Protein AF-A0A090RRS5-F1 (afdb_monomer_lite)

Organism: NCBI:txid990268

Foldseek 3Di:
DDDDPDDDLLNLLVVLVVQPLQCQCQVPDPCDPPHPNNDDPSVVSPVSPLLLCLPLFPPNVCSVCSVVVVVVVVVVVVVVVVCVLVVLCVVCPPCSPPDDPVHPCSSPPPVNVCVVVVVVVVVVVVRVVSSVVSSCVSNVPDDPVPDDVVVVVVVVVCVLQVVVQCVVVNQGGCPPHNHHHCVVVVVVNCVVVVVVVVVPDDPPDD

Radius of gyration: 22.93 Å; chains: 1; bounding box: 59×39×58 Å

Structure (mmCIF, N/CA/C/O backbone):
data_AF-A0A090RRS5-F1
#
_entry.id   AF-A0A090RRS5-F1
#
loop_
_atom_site.group_PDB
_atom_site.id
_atom_site.type_symbol
_atom_site.label_atom_id
_atom_site.label_alt_id
_atom_site.label_comp_id
_atom_site.label_asym_id
_atom_site.label_entity_id
_atom_site.label_seq_id
_atom_site.pdbx_PDB_ins_code
_atom_site.Cartn_x
_atom_site.Cartn_y
_atom_site.Cartn_z
_atom_site.occupancy
_atom_site.B_iso_or_equiv
_atom_site.auth_seq_id
_atom_site.auth_comp_id
_atom_site.auth_asym_id
_atom_site.auth_atom_id
_atom_site.pdbx_PDB_model_num
ATOM 1 N N . MET A 1 1 ? -24.626 0.070 10.561 1.00 45.53 1 MET A N 1
ATOM 2 C CA . MET A 1 1 ? -23.727 -0.934 11.152 1.00 45.53 1 MET A CA 1
ATOM 3 C C . MET A 1 1 ? -24.367 -2.263 10.828 1.00 45.53 1 MET A C 1
ATOM 5 O O . MET A 1 1 ? -25.514 -2.457 11.208 1.00 45.53 1 MET A O 1
ATOM 9 N N . GLU A 1 2 ? -23.735 -3.070 9.984 1.00 66.56 2 GLU A N 1
ATOM 10 C CA . GLU A 1 2 ? -24.222 -4.429 9.742 1.00 66.56 2 GLU A CA 1
ATOM 11 C C . GLU A 1 2 ? -23.980 -5.265 11.003 1.00 66.56 2 GLU A C 1
ATOM 13 O O . GLU A 1 2 ? -22.937 -5.131 11.642 1.00 66.56 2 GLU A O 1
ATOM 18 N N . LEU A 1 3 ? -24.970 -6.059 11.408 1.00 75.25 3 LEU A N 1
ATOM 19 C CA . LEU A 1 3 ? -24.847 -6.954 12.551 1.00 75.25 3 LEU A CA 1
ATOM 20 C C . LEU A 1 3 ? -24.384 -8.315 12.027 1.00 75.25 3 LEU A C 1
ATOM 22 O O . LEU A 1 3 ? -25.184 -9.059 11.464 1.00 75.25 3 LEU A O 1
ATOM 26 N N . ARG A 1 4 ? -23.096 -8.617 12.193 1.00 80.56 4 ARG A N 1
ATOM 27 C CA . ARG A 1 4 ? -22.530 -9.946 11.932 1.00 80.56 4 ARG A CA 1
ATOM 28 C C . ARG A 1 4 ? -22.485 -10.714 13.250 1.00 80.56 4 ARG A C 1
ATOM 30 O O . ARG A 1 4 ? -21.968 -10.200 14.238 1.00 80.56 4 ARG A O 1
ATOM 37 N N . LEU A 1 5 ? -23.092 -11.898 13.274 1.00 85.38 5 LEU A N 1
ATOM 38 C CA . LEU A 1 5 ? -23.157 -12.772 14.457 1.00 85.38 5 LEU A CA 1
ATOM 39 C C . LEU A 1 5 ? -22.286 -14.023 14.308 1.00 85.38 5 LEU A C 1
ATOM 41 O O . LEU A 1 5 ? -22.061 -14.740 15.278 1.00 85.38 5 LEU A O 1
ATOM 45 N N . GLU A 1 6 ? -21.795 -14.266 13.097 1.00 85.44 6 GLU A N 1
ATOM 46 C CA . GLU A 1 6 ? -20.843 -15.319 12.784 1.00 85.44 6 GLU A CA 1
ATOM 47 C C . GLU A 1 6 ? -19.459 -14.679 12.603 1.00 85.44 6 GLU A C 1
ATOM 49 O O . GLU A 1 6 ? -19.345 -13.558 12.112 1.00 85.44 6 GLU A O 1
ATOM 54 N N . PHE A 1 7 ? -18.415 -15.376 13.054 1.00 85.50 7 PHE A N 1
ATOM 55 C CA . PHE A 1 7 ? -17.013 -14.969 12.906 1.00 85.50 7 PHE A CA 1
ATOM 56 C C . PHE A 1 7 ? -16.276 -16.039 12.099 1.00 85.50 7 PHE A C 1
ATOM 58 O O . PHE A 1 7 ? -15.397 -16.735 12.607 1.00 85.50 7 PHE A O 1
ATOM 65 N N . ASN A 1 8 ? -16.709 -16.234 10.854 1.00 89.94 8 ASN A N 1
ATOM 66 C CA . ASN A 1 8 ? -15.985 -17.076 9.903 1.00 89.94 8 ASN A CA 1
ATOM 67 C C . ASN A 1 8 ? -14.738 -16.335 9.372 1.00 89.94 8 ASN A C 1
ATOM 69 O O . ASN A 1 8 ? -14.522 -15.161 9.676 1.00 89.94 8 ASN A O 1
ATOM 73 N N . SER A 1 9 ? -13.906 -17.022 8.585 1.00 89.56 9 SER A N 1
ATOM 74 C CA . SER A 1 9 ? -12.687 -16.443 7.998 1.00 89.56 9 SER A CA 1
ATOM 75 C C . SER A 1 9 ? -12.957 -15.155 7.221 1.00 89.56 9 SER A C 1
ATOM 77 O O . SER A 1 9 ? -12.238 -14.175 7.389 1.00 89.56 9 SER A O 1
ATOM 79 N N . ASP A 1 10 ? -14.022 -15.139 6.421 1.00 89.19 10 ASP A N 1
ATOM 80 C CA . ASP A 1 10 ? -14.345 -14.029 5.526 1.00 89.19 10 ASP A CA 1
ATOM 81 C C . ASP A 1 10 ? -14.744 -12.785 6.346 1.00 89.19 10 ASP A C 1
ATOM 83 O O . ASP A 1 10 ? -14.334 -11.663 6.044 1.00 89.19 10 ASP A O 1
ATOM 87 N N . ASP A 1 11 ? -15.482 -12.982 7.443 1.00 90.00 11 ASP A N 1
ATOM 88 C CA . ASP A 1 11 ? -15.854 -11.919 8.382 1.00 90.00 11 ASP A CA 1
ATOM 89 C C . ASP A 1 11 ? -14.642 -11.371 9.149 1.00 90.00 11 ASP A C 1
ATOM 91 O O . ASP A 1 11 ? -14.546 -10.164 9.386 1.00 90.00 11 ASP A O 1
ATOM 95 N N . LEU A 1 12 ? -13.695 -12.234 9.522 1.00 91.62 12 LEU A N 1
ATOM 96 C CA . LEU A 1 12 ? -12.464 -11.814 10.191 1.00 91.62 12 LEU A CA 1
ATOM 97 C C . LEU A 1 12 ? -11.551 -11.018 9.248 1.00 91.62 12 LEU A C 1
ATOM 99 O O . LEU A 1 12 ? -11.026 -9.979 9.652 1.00 91.62 12 LEU A O 1
ATOM 103 N N . ASP A 1 13 ? -11.431 -11.431 7.986 1.00 92.19 13 ASP A N 1
ATOM 104 C CA . ASP A 1 13 ? -10.704 -10.685 6.953 1.00 92.19 13 ASP A CA 1
ATOM 105 C C . ASP A 1 13 ? -11.345 -9.324 6.669 1.00 92.19 13 ASP A C 1
ATOM 107 O O . ASP A 1 13 ? -10.655 -8.319 6.474 1.00 92.19 13 ASP A O 1
ATOM 111 N N . TYR A 1 14 ? -12.675 -9.258 6.673 1.00 89.81 14 TYR A N 1
ATOM 112 C CA . TYR A 1 14 ? -13.399 -7.998 6.549 1.00 89.81 14 TYR A CA 1
ATOM 113 C C . TYR A 1 14 ? -13.091 -7.052 7.717 1.00 89.81 14 TYR A C 1
ATOM 115 O O . TYR A 1 14 ? -12.720 -5.891 7.516 1.00 89.81 14 TYR A O 1
ATOM 123 N N . LEU A 1 15 ? -13.215 -7.549 8.951 1.00 90.75 15 LEU A N 1
ATOM 124 C CA . LEU A 1 15 ? -13.001 -6.762 10.165 1.00 90.75 15 LEU A CA 1
ATOM 125 C C . LEU A 1 15 ? -11.543 -6.316 10.321 1.00 90.75 15 LEU A C 1
ATOM 127 O O . LEU A 1 15 ? -11.296 -5.176 10.726 1.00 90.75 15 LEU A O 1
ATOM 131 N N . SER A 1 16 ? -10.577 -7.165 9.966 1.00 93.38 16 SER A N 1
ATOM 132 C CA . SER A 1 16 ? -9.150 -6.829 10.027 1.00 93.38 16 SER A CA 1
ATOM 133 C C . SER A 1 16 ? -8.812 -5.648 9.111 1.00 93.38 16 SER A C 1
ATOM 135 O O . SER A 1 16 ? -8.067 -4.750 9.507 1.00 93.38 16 SER A O 1
ATOM 137 N N . ASN A 1 17 ? -9.447 -5.574 7.937 1.00 91.69 17 ASN A N 1
ATOM 138 C CA . ASN A 1 17 ? -9.297 -4.479 6.978 1.00 91.69 17 ASN A CA 1
ATOM 139 C C . ASN A 1 17 ? -10.050 -3.193 7.371 1.00 91.69 17 ASN A C 1
ATOM 141 O O . ASN A 1 17 ? -9.704 -2.110 6.894 1.00 91.69 17 ASN A O 1
ATOM 145 N N . LEU A 1 18 ? -11.030 -3.275 8.277 1.00 90.12 18 LEU A N 1
ATOM 146 C CA . LEU A 1 18 ? -11.660 -2.106 8.906 1.00 90.12 18 LEU A CA 1
ATOM 147 C C . LEU A 1 18 ? -10.901 -1.602 10.141 1.00 90.12 18 LEU A C 1
ATOM 149 O O . LEU A 1 18 ? -11.057 -0.446 10.542 1.00 90.12 18 LEU A O 1
ATOM 153 N N . CYS A 1 19 ? -10.078 -2.446 10.763 1.00 92.00 19 CYS A N 1
ATOM 154 C CA . CYS A 1 19 ? -9.293 -2.069 11.928 1.00 92.00 19 CYS A CA 1
ATOM 155 C C . CYS A 1 19 ? -8.203 -1.050 11.558 1.00 92.00 19 CYS A C 1
ATOM 157 O O . CYS A 1 19 ? -7.282 -1.316 10.788 1.00 92.00 19 CYS A O 1
ATOM 159 N N . HIS A 1 20 ? -8.240 0.125 12.188 1.00 90.19 20 HIS A N 1
ATOM 160 C CA . HIS A 1 20 ? -7.222 1.163 11.995 1.00 90.19 20 HIS A CA 1
ATOM 161 C C . HIS A 1 20 ? -5.979 1.013 12.883 1.00 90.19 20 HIS A C 1
ATOM 163 O O . HIS A 1 20 ? -5.087 1.864 12.834 1.00 90.19 20 HIS A O 1
ATOM 169 N N . ASN A 1 21 ? -5.916 -0.041 13.705 1.00 91.06 21 ASN A N 1
ATOM 170 C CA . ASN A 1 21 ? -4.887 -0.217 14.731 1.00 91.06 21 ASN A CA 1
ATOM 171 C C . ASN A 1 21 ? -4.724 1.060 15.592 1.00 91.06 21 ASN A C 1
ATOM 173 O O . ASN A 1 21 ? -3.639 1.621 15.751 1.00 91.06 21 ASN A O 1
ATOM 177 N N . CYS A 1 22 ? -5.866 1.579 16.057 1.00 89.94 22 CYS A N 1
ATOM 178 C CA . CYS A 1 22 ? -5.984 2.868 16.742 1.00 89.94 22 CYS A CA 1
ATOM 179 C C . CYS A 1 22 ? -5.583 2.805 18.229 1.00 89.94 22 CYS A C 1
ATOM 181 O O . CYS A 1 22 ? -5.308 3.837 18.830 1.00 89.94 22 CYS A O 1
ATOM 183 N N . GLY A 1 23 ? -5.570 1.613 18.834 1.00 89.75 23 GLY A N 1
ATOM 184 C CA . GLY A 1 23 ? -5.147 1.388 20.224 1.00 89.75 23 GLY A CA 1
ATOM 185 C C . GLY A 1 23 ? -6.199 1.687 21.300 1.00 89.75 23 GLY A C 1
ATOM 186 O O . GLY A 1 23 ? -6.110 1.126 22.384 1.00 89.75 23 GLY A O 1
ATOM 187 N N . ALA A 1 24 ? -7.239 2.476 21.009 1.00 89.50 24 ALA A N 1
ATOM 188 C CA . ALA A 1 24 ? -8.271 2.822 21.997 1.00 89.50 24 ALA A CA 1
ATOM 189 C C . ALA A 1 24 ? -8.960 1.586 22.612 1.00 89.50 24 ALA A C 1
ATOM 191 O O . ALA A 1 24 ? -9.066 1.472 23.827 1.00 89.50 24 ALA A O 1
ATOM 192 N N . CYS A 1 25 ? -9.351 0.601 21.794 1.00 90.94 25 CYS A N 1
ATOM 193 C CA . CYS A 1 25 ? -9.956 -0.629 22.314 1.00 90.94 25 CYS A CA 1
ATOM 194 C C . CYS A 1 25 ? -9.002 -1.457 23.189 1.00 90.94 25 CYS A C 1
ATOM 196 O O . CYS A 1 25 ? -9.477 -2.150 24.080 1.00 90.94 25 CYS A O 1
ATOM 198 N N . TYR A 1 26 ? -7.685 -1.376 22.969 1.00 93.31 26 TYR A N 1
ATOM 199 C CA . TYR A 1 26 ? -6.686 -2.072 23.782 1.00 93.31 26 TYR A CA 1
ATOM 200 C C . TYR A 1 26 ? -6.534 -1.415 25.157 1.00 93.31 26 TYR A C 1
ATOM 202 O O . TYR A 1 26 ? -6.639 -2.098 26.170 1.00 93.31 26 TYR A O 1
ATOM 210 N N . HIS A 1 27 ? -6.386 -0.089 25.205 1.00 90.81 27 HIS A N 1
ATOM 211 C CA . HIS A 1 27 ? -6.204 0.646 26.467 1.00 90.81 27 HIS A CA 1
ATOM 212 C C . HIS A 1 27 ? -7.456 0.663 27.353 1.00 90.81 27 HIS A C 1
ATOM 214 O O . HIS A 1 27 ? -7.366 0.863 28.559 1.00 90.81 27 HIS A O 1
ATOM 220 N N . ASN A 1 28 ? -8.633 0.427 26.771 1.00 91.69 28 ASN A N 1
ATOM 221 C CA . ASN A 1 28 ? -9.894 0.292 27.500 1.00 91.69 28 ASN A CA 1
ATOM 222 C C . ASN A 1 28 ? -10.292 -1.172 27.775 1.00 91.69 28 ASN A C 1
ATOM 224 O O . ASN A 1 28 ? -11.363 -1.418 28.333 1.00 91.69 28 ASN A O 1
ATOM 228 N N . CYS A 1 29 ? -9.470 -2.148 27.380 1.00 94.31 29 CYS A N 1
ATOM 229 C CA . CYS A 1 29 ? -9.764 -3.564 27.569 1.00 94.31 29 CYS A CA 1
ATOM 230 C C . CYS A 1 29 ? -9.407 -4.011 28.990 1.00 94.31 29 CYS A C 1
ATOM 232 O O . CYS A 1 29 ? -8.252 -3.953 29.401 1.00 94.31 29 CYS A O 1
ATOM 234 N N . GLN A 1 30 ? -10.386 -4.556 29.715 1.00 96.44 30 GLN A N 1
ATOM 235 C CA . GLN A 1 30 ? -10.177 -5.127 31.055 1.00 96.44 30 GLN A CA 1
ATOM 236 C C . GLN A 1 30 ? -9.260 -6.362 31.046 1.00 96.44 30 GLN A C 1
ATOM 238 O O . GLN A 1 30 ? -8.693 -6.720 32.074 1.00 96.44 30 GLN A O 1
ATOM 243 N N . TYR A 1 31 ? -9.120 -6.999 29.880 1.00 97.06 31 TYR A N 1
ATOM 244 C CA . TYR A 1 31 ? -8.325 -8.206 29.663 1.00 97.06 31 TYR A CA 1
ATOM 245 C C . TYR A 1 31 ? -6.994 -7.941 28.942 1.00 97.06 31 TYR A C 1
ATOM 247 O O . TYR A 1 31 ? -6.290 -8.893 28.602 1.00 97.06 31 TYR A O 1
ATOM 255 N N . ALA A 1 32 ? -6.648 -6.678 28.673 1.00 94.94 32 ALA A N 1
ATOM 256 C CA . ALA A 1 32 ? -5.300 -6.319 28.238 1.00 94.94 32 ALA A CA 1
ATOM 257 C C . ALA A 1 32 ? -4.310 -6.448 29.410 1.00 94.94 32 ALA A C 1
ATOM 259 O O . ALA A 1 32 ? -4.692 -6.707 30.554 1.00 94.94 32 ALA A O 1
ATOM 260 N N . LYS A 1 33 ? -3.012 -6.272 29.137 1.00 92.56 33 LYS A N 1
ATOM 261 C CA . LYS A 1 33 ? -1.973 -6.314 30.176 1.00 92.56 33 LYS A CA 1
ATOM 262 C C . LYS A 1 33 ? -2.329 -5.357 31.334 1.00 92.56 33 LYS A C 1
ATOM 264 O O . LYS A 1 33 ? -2.676 -4.210 31.054 1.00 92.56 33 LYS A O 1
ATOM 269 N N . PRO A 1 34 ? -2.207 -5.767 32.615 1.00 93.62 34 PRO A N 1
ATOM 270 C CA . PRO A 1 34 ? -1.550 -6.975 33.137 1.00 93.62 34 PRO A CA 1
ATOM 271 C C . PRO A 1 34 ? -2.456 -8.201 33.356 1.00 93.62 34 PRO A C 1
ATOM 273 O O . PRO A 1 34 ? -2.047 -9.112 34.071 1.00 93.62 34 PRO A O 1
ATOM 276 N N . HIS A 1 35 ? -3.669 -8.247 32.796 1.00 96.88 35 HIS A N 1
ATOM 277 C CA . HIS A 1 35 ? -4.525 -9.433 32.911 1.00 96.88 35 HIS A CA 1
ATOM 278 C C . HIS A 1 35 ? -3.845 -10.665 32.294 1.00 96.88 35 HIS A C 1
ATOM 280 O O . HIS A 1 35 ? -3.206 -10.551 31.252 1.00 96.88 35 HIS A O 1
ATOM 286 N N . GLU A 1 36 ? -4.059 -11.852 32.866 1.00 96.75 36 GLU A N 1
ATOM 287 C CA . GLU A 1 36 ? -3.452 -13.125 32.425 1.00 96.75 36 GLU A CA 1
ATOM 288 C C . GLU A 1 36 ? -3.762 -13.529 30.970 1.00 96.75 36 GLU A C 1
ATOM 290 O O . GLU A 1 36 ? -3.085 -14.381 30.406 1.00 96.75 36 GLU A O 1
ATOM 295 N N . PHE A 1 37 ? -4.782 -12.919 30.357 1.00 95.94 37 PHE A N 1
ATOM 296 C CA . PHE A 1 37 ? -5.167 -13.183 28.967 1.00 95.94 37 PHE A CA 1
ATOM 297 C C . PHE A 1 37 ? -4.371 -12.337 27.974 1.00 95.94 37 PHE A C 1
ATOM 299 O O . PHE A 1 37 ? -4.317 -12.687 26.799 1.00 95.94 37 PHE A O 1
ATOM 306 N N . GLU A 1 38 ? -3.809 -11.213 28.432 1.00 95.19 38 GLU A N 1
ATOM 307 C CA . GLU A 1 38 ? -3.001 -10.284 27.638 1.00 95.19 38 GLU A CA 1
ATOM 308 C C . GLU A 1 38 ? -3.608 -9.946 26.259 1.00 95.19 38 GLU A C 1
ATOM 310 O O . GLU A 1 38 ? -2.911 -9.886 25.244 1.00 95.19 38 GLU A O 1
ATOM 315 N N . LEU A 1 39 ? -4.927 -9.711 26.199 1.00 95.69 39 LEU A N 1
ATOM 316 C CA . LEU A 1 39 ? -5.633 -9.534 24.929 1.00 95.69 39 LEU A CA 1
ATOM 317 C C . LEU A 1 39 ? -5.148 -8.292 24.172 1.00 95.69 39 LEU A C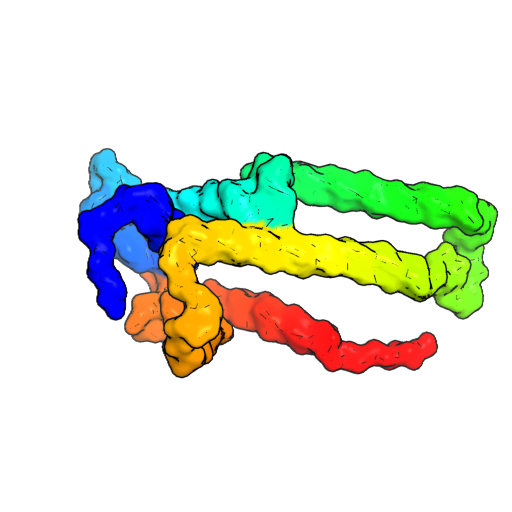 1
ATOM 319 O O . LEU A 1 39 ? -5.336 -7.156 24.611 1.00 95.69 39 LEU A O 1
ATOM 323 N N . ASN A 1 40 ? -4.615 -8.514 22.969 1.00 94.69 40 ASN A N 1
ATOM 324 C CA . ASN A 1 40 ? -4.191 -7.470 22.040 1.00 94.69 40 ASN A CA 1
ATOM 325 C C . ASN A 1 40 ? -4.933 -7.580 20.700 1.00 94.69 40 ASN A C 1
ATOM 327 O O . ASN A 1 40 ? -4.384 -8.011 19.686 1.00 94.69 40 ASN A O 1
ATOM 331 N N . VAL A 1 41 ? -6.204 -7.166 20.699 1.00 94.06 41 VAL A N 1
ATOM 332 C CA . VAL A 1 41 ? -7.056 -7.178 19.497 1.00 94.06 41 VAL A CA 1
ATOM 333 C C . VAL A 1 41 ? -6.461 -6.357 18.342 1.00 94.06 41 VAL A C 1
ATOM 335 O O . VAL A 1 41 ? -6.447 -6.866 17.223 1.00 94.06 41 VAL A O 1
ATOM 338 N N . PRO A 1 42 ? -5.935 -5.127 18.546 1.00 93.94 42 PRO A N 1
ATOM 339 C CA . PRO A 1 42 ? -5.311 -4.378 17.455 1.00 93.94 42 PRO A CA 1
ATOM 340 C C . PRO A 1 42 ? -4.102 -5.090 16.844 1.00 93.94 42 PRO A C 1
ATOM 342 O O . PRO A 1 42 ? -3.931 -5.031 15.629 1.00 93.94 42 PRO A O 1
ATOM 345 N N . GLY A 1 43 ? -3.296 -5.770 17.668 1.00 93.94 43 GLY A N 1
ATOM 346 C CA . GLY A 1 43 ? -2.171 -6.586 17.217 1.00 93.94 43 GLY A CA 1
ATOM 347 C C . GLY A 1 43 ? -2.626 -7.766 16.361 1.00 93.94 43 GLY A C 1
ATOM 348 O O . GLY A 1 43 ? -2.195 -7.880 15.219 1.00 93.94 43 GLY A O 1
ATOM 349 N N . ALA A 1 44 ? -3.571 -8.566 16.864 1.00 94.81 44 ALA A N 1
ATOM 350 C CA . ALA A 1 44 ? -4.112 -9.713 16.132 1.00 94.81 44 ALA A CA 1
ATOM 351 C C . ALA A 1 44 ? -4.771 -9.303 14.800 1.00 94.81 44 ALA A C 1
ATOM 353 O O . ALA A 1 44 ? -4.557 -9.933 13.769 1.00 94.81 44 ALA A O 1
ATOM 354 N N . MET A 1 45 ? -5.529 -8.202 14.788 1.00 95.88 45 MET A N 1
ATOM 355 C CA . MET A 1 45 ? -6.138 -7.674 13.560 1.00 95.88 45 MET A CA 1
ATOM 356 C C . MET A 1 45 ? -5.098 -7.111 12.584 1.00 95.88 45 MET A C 1
ATOM 358 O O . MET A 1 45 ? -5.309 -7.159 11.375 1.00 95.88 45 MET A O 1
ATOM 362 N N . ALA A 1 46 ? -3.986 -6.557 13.079 1.00 93.19 46 ALA A N 1
ATOM 363 C CA . ALA A 1 46 ? -2.906 -6.085 12.220 1.00 93.19 46 ALA A CA 1
ATOM 364 C C . ALA A 1 46 ? -2.200 -7.249 11.512 1.00 93.19 46 ALA A C 1
ATOM 366 O O . ALA A 1 46 ? -1.957 -7.133 10.313 1.00 93.19 46 ALA A O 1
ATOM 367 N N . GLU A 1 47 ? -1.938 -8.345 12.228 1.00 92.81 47 GLU A N 1
ATOM 368 C CA . GLU A 1 47 ? -1.365 -9.579 11.679 1.00 92.81 47 GLU A CA 1
ATOM 369 C C . GLU A 1 47 ? -2.304 -10.215 10.649 1.00 92.81 47 GLU A C 1
ATOM 371 O O . GLU A 1 47 ? -1.921 -10.383 9.492 1.00 92.81 47 GLU A O 1
ATOM 376 N N . LEU A 1 48 ? -3.573 -10.434 11.012 1.00 94.19 48 LEU A N 1
ATOM 377 C CA . LEU A 1 48 ? -4.564 -11.013 10.101 1.00 94.19 48 LEU A CA 1
ATOM 378 C C . LEU A 1 48 ? -4.745 -10.176 8.825 1.00 94.19 48 LEU A C 1
ATOM 380 O O . LEU A 1 48 ? -4.907 -10.705 7.728 1.00 94.19 48 LEU A O 1
ATOM 384 N N . ARG A 1 49 ? -4.685 -8.846 8.934 1.00 92.44 49 ARG A N 1
ATOM 385 C CA . ARG A 1 49 ? -4.757 -7.966 7.765 1.00 92.44 49 ARG A CA 1
ATOM 386 C C . ARG A 1 49 ? -3.571 -8.178 6.818 1.00 92.44 49 ARG A C 1
ATOM 388 O O . ARG A 1 49 ? -3.777 -8.196 5.607 1.00 92.44 49 ARG A O 1
ATOM 395 N N . GLU A 1 50 ? -2.353 -8.352 7.332 1.00 89.88 50 GLU A N 1
ATOM 396 C CA . GLU A 1 50 ? -1.183 -8.661 6.495 1.00 89.88 50 GLU A CA 1
ATOM 397 C C . GLU A 1 50 ? -1.305 -10.033 5.819 1.00 89.88 50 GLU A C 1
ATOM 399 O O . GLU A 1 50 ? -0.993 -10.161 4.631 1.00 89.88 50 GLU A O 1
ATOM 404 N N . GLU A 1 51 ? -1.832 -11.033 6.527 1.00 91.06 51 GLU A N 1
ATOM 405 C CA . GLU A 1 51 ? -2.141 -12.348 5.953 1.00 91.06 51 GLU A CA 1
ATOM 406 C C . GLU A 1 51 ? -3.179 -12.242 4.829 1.00 91.06 51 GLU A C 1
ATOM 408 O O . GLU A 1 51 ? -2.973 -12.794 3.744 1.00 91.06 51 GLU A O 1
ATOM 413 N N . SER A 1 52 ? -4.231 -11.443 5.034 1.00 91.56 52 SER A N 1
ATOM 414 C CA . SER A 1 52 ? -5.268 -11.212 4.026 1.00 91.56 52 SER A CA 1
ATOM 415 C C . SER A 1 52 ? -4.696 -10.591 2.743 1.00 91.56 52 SER A C 1
ATOM 417 O O . SER A 1 52 ? -5.071 -10.980 1.636 1.00 91.56 52 SER A O 1
ATOM 419 N N . TYR A 1 53 ? -3.717 -9.682 2.846 1.00 89.50 53 TYR A N 1
ATOM 420 C CA . TYR A 1 53 ? -3.063 -9.106 1.666 1.00 89.50 53 TYR A CA 1
ATOM 421 C C . TYR A 1 53 ? -2.309 -10.159 0.859 1.00 89.50 53 TYR A C 1
ATOM 423 O O . TYR A 1 53 ? -2.418 -10.182 -0.366 1.00 89.50 53 TYR A O 1
ATOM 431 N N . ALA A 1 54 ? -1.578 -11.050 1.531 1.00 90.00 54 ALA A N 1
ATOM 432 C CA . ALA A 1 54 ? -0.879 -12.147 0.873 1.00 90.00 54 ALA A CA 1
ATOM 433 C C . ALA A 1 54 ? -1.858 -13.145 0.229 1.00 90.00 54 ALA A C 1
ATOM 435 O O . ALA A 1 54 ? -1.606 -13.619 -0.878 1.00 90.00 54 ALA A O 1
ATOM 436 N N . GLN A 1 55 ? -2.978 -13.432 0.897 1.00 91.50 55 GLN A N 1
ATOM 437 C CA . GLN A 1 55 ? -4.011 -14.355 0.425 1.00 91.50 55 GLN A CA 1
ATOM 438 C C . GLN A 1 55 ? -4.733 -13.847 -0.828 1.00 91.50 55 GLN A C 1
ATOM 440 O O . GLN A 1 55 ? -5.020 -14.629 -1.737 1.00 91.50 55 GLN A O 1
ATOM 445 N N . TYR A 1 56 ? -5.015 -12.544 -0.895 1.00 91.88 56 TYR A N 1
ATOM 446 C CA . TYR A 1 56 ? -5.751 -11.942 -2.011 1.00 91.88 56 TYR A CA 1
ATOM 447 C C . TYR A 1 56 ? -4.860 -11.350 -3.105 1.00 91.88 56 TYR A C 1
ATOM 449 O O . TYR A 1 56 ? -5.384 -10.936 -4.144 1.00 91.88 56 TYR A O 1
ATOM 457 N N . ALA A 1 57 ? -3.537 -11.358 -2.917 1.00 91.56 57 ALA A N 1
ATOM 458 C CA . ALA A 1 57 ? -2.574 -10.875 -3.895 1.00 91.56 57 ALA A CA 1
ATOM 459 C C . ALA A 1 57 ? -2.711 -11.591 -5.245 1.00 91.56 57 ALA A C 1
ATOM 461 O O . ALA A 1 57 ? -2.836 -12.816 -5.338 1.00 91.56 57 ALA A O 1
ATOM 462 N N . TRP A 1 58 ? -2.618 -10.810 -6.319 1.00 92.31 58 TRP A N 1
ATOM 463 C CA . TRP A 1 58 ? -2.471 -11.327 -7.671 1.00 92.31 58 TRP A CA 1
ATOM 464 C C . TRP A 1 58 ? -1.146 -10.859 -8.288 1.00 92.31 58 TRP A C 1
ATOM 466 O O . TRP A 1 58 ? -0.829 -9.674 -8.188 1.00 92.31 58 TRP A O 1
ATOM 476 N N . PRO A 1 59 ? -0.405 -11.734 -8.991 1.00 90.31 59 PRO A N 1
ATOM 477 C CA . PRO A 1 59 ? -0.619 -13.178 -9.126 1.00 90.31 59 PRO A CA 1
ATOM 478 C C . PRO A 1 59 ? -0.459 -13.937 -7.798 1.00 90.31 59 PRO A C 1
ATOM 480 O O . PRO A 1 59 ? 0.370 -13.569 -6.971 1.00 90.31 59 PRO A O 1
ATOM 483 N N . SER A 1 60 ? -1.207 -15.029 -7.606 1.00 86.06 60 SER A N 1
ATOM 484 C CA . SER A 1 60 ? -1.273 -15.746 -6.316 1.00 86.06 60 SER A CA 1
ATOM 485 C C . SER A 1 60 ? 0.078 -16.272 -5.820 1.00 86.06 60 SER A C 1
ATOM 487 O O . SER A 1 60 ? 0.342 -16.274 -4.620 1.00 86.06 60 SER A O 1
ATOM 489 N N . PHE A 1 61 ? 0.981 -16.660 -6.726 1.00 85.00 61 PHE A N 1
ATOM 490 C CA . PHE A 1 61 ? 2.323 -17.122 -6.354 1.00 85.00 61 PHE A CA 1
ATOM 491 C C . PHE A 1 61 ? 3.183 -16.019 -5.712 1.00 85.00 61 PHE A C 1
ATOM 493 O O . PHE A 1 61 ? 4.137 -16.321 -4.998 1.00 85.00 61 PHE A O 1
ATOM 500 N N . MET A 1 62 ? 2.849 -14.743 -5.936 1.00 83.06 62 MET A N 1
ATOM 501 C CA . MET A 1 62 ? 3.552 -13.607 -5.337 1.00 83.06 62 MET A CA 1
ATOM 502 C C . MET A 1 62 ? 3.072 -13.301 -3.911 1.00 83.06 62 MET A C 1
ATOM 504 O O . MET A 1 62 ? 3.709 -12.502 -3.229 1.00 83.06 62 MET A O 1
ATOM 508 N N . GLY A 1 63 ? 2.022 -13.964 -3.410 1.00 83.12 63 GLY A N 1
ATOM 509 C CA . GLY A 1 63 ? 1.538 -13.785 -2.035 1.00 83.12 63 GLY A CA 1
ATOM 510 C C . GLY A 1 63 ? 2.619 -14.052 -0.981 1.00 83.12 63 GLY A C 1
ATOM 511 O O . GLY A 1 63 ? 2.761 -13.299 -0.022 1.00 83.12 63 GLY A O 1
ATOM 512 N N . SER A 1 64 ? 3.491 -15.043 -1.203 1.00 77.06 64 SER A N 1
ATOM 513 C CA . SER A 1 64 ? 4.611 -15.322 -0.288 1.00 77.06 64 SER A CA 1
ATOM 514 C C . SER A 1 64 ? 5.649 -14.194 -0.229 1.00 77.06 64 SER A C 1
ATOM 516 O O . SER A 1 64 ? 6.383 -14.104 0.759 1.00 77.06 64 SER A O 1
ATOM 518 N N . ALA A 1 65 ? 5.733 -13.343 -1.257 1.00 79.06 65 ALA A N 1
ATOM 519 C CA . ALA A 1 65 ? 6.625 -12.190 -1.243 1.00 79.06 65 ALA A CA 1
ATOM 520 C C . ALA A 1 65 ? 6.126 -11.111 -0.270 1.00 79.06 65 ALA A C 1
ATOM 522 O O . ALA A 1 65 ? 6.954 -10.447 0.343 1.00 79.06 65 ALA A O 1
ATOM 523 N N . PHE A 1 66 ? 4.811 -10.993 -0.037 1.00 75.25 66 PHE A N 1
ATOM 524 C CA . PHE A 1 66 ? 4.248 -10.036 0.927 1.00 75.25 66 PHE A CA 1
ATOM 525 C C . PHE A 1 66 ? 4.668 -10.334 2.370 1.00 75.25 66 PHE A C 1
ATOM 527 O O . PHE A 1 66 ? 4.969 -9.406 3.117 1.00 75.25 66 PHE A O 1
ATOM 534 N N . LYS A 1 67 ? 4.780 -11.614 2.748 1.00 73.88 67 LYS A N 1
ATOM 535 C CA . LYS A 1 67 ? 5.180 -12.014 4.108 1.00 73.88 67 LYS A CA 1
ATOM 536 C C . LYS A 1 67 ? 6.624 -11.623 4.454 1.00 73.88 67 LYS A C 1
ATOM 538 O O . LYS A 1 67 ? 6.924 -11.317 5.598 1.00 73.88 67 LYS A O 1
ATOM 543 N N . ASN A 1 68 ? 7.513 -11.600 3.456 1.00 73.56 68 ASN A N 1
ATOM 544 C CA . ASN A 1 68 ? 8.933 -11.243 3.598 1.00 73.56 68 ASN A CA 1
ATOM 545 C C . ASN A 1 68 ? 9.307 -10.059 2.690 1.00 73.56 68 ASN A C 1
ATOM 547 O O . ASN A 1 68 ? 10.375 -10.046 2.070 1.00 73.56 68 ASN A O 1
ATOM 551 N N . ASN A 1 69 ? 8.405 -9.077 2.585 1.00 75.31 69 ASN A N 1
ATOM 552 C CA . ASN A 1 69 ? 8.453 -8.036 1.558 1.00 75.31 69 ASN A CA 1
ATOM 553 C C . ASN A 1 69 ? 9.776 -7.258 1.555 1.00 75.31 69 ASN A C 1
ATOM 555 O O . ASN A 1 69 ? 10.342 -7.000 0.499 1.00 75.31 69 ASN A O 1
ATOM 559 N N . GLY A 1 70 ? 10.318 -6.947 2.738 1.00 80.75 70 GLY A N 1
ATOM 560 C CA . GLY A 1 70 ? 11.548 -6.162 2.865 1.00 80.75 70 GLY A CA 1
ATOM 561 C C . GLY A 1 70 ? 12.752 -6.786 2.155 1.00 80.75 70 GLY A C 1
ATOM 562 O O . GLY A 1 70 ? 13.451 -6.091 1.418 1.00 80.75 70 GLY A O 1
ATOM 563 N N . LEU A 1 71 ? 12.975 -8.094 2.323 1.00 83.81 71 LEU A N 1
ATOM 564 C CA . LEU A 1 71 ? 14.098 -8.787 1.689 1.00 83.81 71 LEU A CA 1
ATOM 565 C C . LEU A 1 71 ? 13.884 -8.899 0.177 1.00 83.81 71 LEU A C 1
ATOM 567 O O . LEU A 1 71 ? 14.751 -8.496 -0.591 1.00 83.81 71 LEU A O 1
ATOM 571 N N . TRP A 1 72 ? 12.715 -9.383 -0.251 1.00 84.94 72 TRP A N 1
ATOM 572 C CA . TRP A 1 72 ? 12.422 -9.590 -1.671 1.00 84.94 72 TRP A CA 1
ATOM 573 C C . TRP A 1 72 ? 12.429 -8.291 -2.472 1.00 84.94 72 TRP A C 1
ATOM 575 O O . TRP A 1 72 ? 13.030 -8.251 -3.542 1.00 84.94 72 TRP A O 1
ATOM 585 N N . VAL A 1 73 ? 11.822 -7.222 -1.950 1.00 84.25 73 VAL A N 1
ATOM 586 C CA . VAL A 1 73 ? 11.810 -5.910 -2.611 1.00 84.25 73 VAL A CA 1
ATOM 587 C C . VAL A 1 73 ? 13.210 -5.328 -2.679 1.00 84.25 73 VAL A C 1
ATOM 589 O O . VAL A 1 73 ? 13.606 -4.860 -3.741 1.00 84.25 73 VAL A O 1
ATOM 592 N N . THR A 1 74 ? 13.984 -5.391 -1.592 1.00 87.31 74 THR A N 1
ATOM 593 C CA . THR A 1 74 ? 15.355 -4.861 -1.592 1.00 87.31 74 THR A CA 1
ATOM 594 C C . THR A 1 74 ? 16.243 -5.637 -2.561 1.00 87.31 74 THR A C 1
ATOM 596 O O . THR A 1 74 ? 16.961 -5.029 -3.352 1.00 87.31 74 THR A O 1
ATOM 599 N N . SER A 1 75 ? 16.169 -6.972 -2.560 1.00 89.06 75 SER A N 1
ATOM 600 C CA . SER A 1 75 ? 16.925 -7.815 -3.489 1.00 89.06 75 SER A CA 1
ATOM 601 C C . SER A 1 75 ? 16.507 -7.586 -4.941 1.00 89.06 75 SER A C 1
ATOM 603 O O . SER A 1 75 ? 17.373 -7.424 -5.797 1.00 89.06 75 SER A O 1
ATOM 605 N N . ALA A 1 76 ? 15.204 -7.523 -5.228 1.00 88.69 76 ALA A N 1
ATOM 606 C CA . ALA A 1 76 ? 14.707 -7.246 -6.572 1.00 88.69 76 ALA A CA 1
ATOM 607 C C . ALA A 1 76 ? 15.134 -5.853 -7.047 1.00 88.69 76 ALA A C 1
ATOM 609 O O . ALA A 1 76 ? 15.610 -5.717 -8.169 1.00 88.69 76 ALA A O 1
ATOM 610 N N . LEU A 1 77 ? 15.032 -4.834 -6.189 1.00 89.88 77 LEU A N 1
ATOM 611 C CA . LEU A 1 77 ? 15.482 -3.480 -6.497 1.00 89.88 77 LEU A CA 1
ATOM 612 C C . LEU A 1 77 ? 16.980 -3.452 -6.808 1.00 89.88 77 LEU A C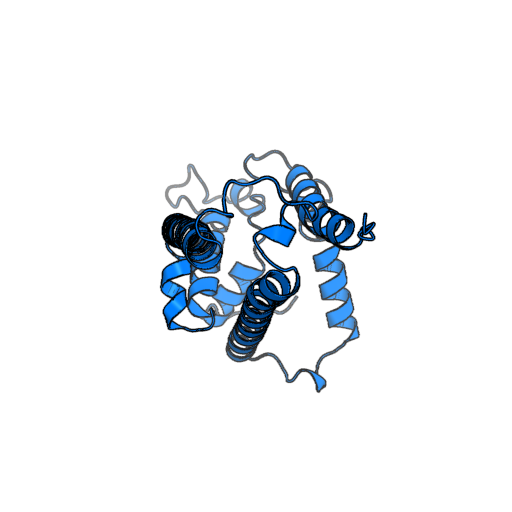 1
ATOM 614 O O . LEU A 1 77 ? 17.372 -2.875 -7.817 1.00 89.88 77 LEU A O 1
ATOM 618 N N . LEU A 1 78 ? 17.803 -4.101 -5.980 1.00 94.69 78 LEU A N 1
ATOM 619 C CA . LEU A 1 78 ? 19.245 -4.189 -6.199 1.00 94.69 78 LEU A CA 1
ATOM 620 C C . LEU A 1 78 ? 19.551 -4.844 -7.552 1.00 94.69 78 LEU A C 1
ATOM 622 O O . LEU A 1 78 ? 20.263 -4.264 -8.364 1.00 94.69 78 LEU A O 1
ATOM 626 N N . VAL A 1 79 ? 18.959 -6.011 -7.827 1.00 94.56 79 VAL A N 1
ATOM 627 C CA . VAL A 1 79 ? 19.148 -6.733 -9.094 1.00 94.56 79 VAL A CA 1
ATOM 628 C C . VAL A 1 79 ? 18.703 -5.889 -10.285 1.00 94.56 79 VAL A C 1
ATOM 630 O O . VAL A 1 79 ? 19.436 -5.801 -11.264 1.00 94.56 79 VAL A O 1
ATOM 633 N N . LEU A 1 80 ? 17.536 -5.246 -10.211 1.00 90.75 80 LEU A N 1
ATOM 634 C CA . LEU A 1 80 ? 16.990 -4.445 -11.305 1.00 90.75 80 LEU A CA 1
ATOM 635 C C . LEU A 1 80 ? 17.819 -3.189 -11.568 1.00 90.75 80 LEU A C 1
ATOM 637 O O . LEU A 1 80 ? 18.094 -2.889 -12.725 1.00 90.75 80 LEU A O 1
ATOM 641 N N . VAL A 1 81 ? 18.257 -2.479 -10.526 1.00 90.81 81 VAL A N 1
ATOM 642 C CA . VAL A 1 81 ? 19.120 -1.298 -10.673 1.00 90.81 81 VAL A CA 1
ATOM 643 C C . VAL A 1 81 ? 20.488 -1.703 -11.217 1.00 90.81 81 VAL A C 1
ATOM 645 O O . VAL A 1 81 ? 20.975 -1.079 -12.155 1.00 90.81 81 VAL A O 1
ATOM 648 N N . THR A 1 82 ? 21.101 -2.770 -10.699 1.00 92.75 82 THR A N 1
ATOM 649 C CA . THR A 1 82 ? 22.376 -3.269 -11.229 1.00 92.75 82 THR A CA 1
ATOM 650 C C . THR A 1 82 ? 22.234 -3.721 -12.680 1.00 92.75 82 THR A C 1
ATOM 652 O O . THR A 1 82 ? 23.046 -3.329 -13.512 1.00 92.75 82 THR A O 1
ATOM 655 N N . ALA A 1 83 ? 21.192 -4.485 -13.016 1.00 90.06 83 ALA A N 1
ATOM 656 C CA . ALA A 1 83 ? 20.924 -4.907 -14.387 1.00 90.06 83 ALA A CA 1
ATOM 657 C C . ALA A 1 83 ? 20.695 -3.705 -15.308 1.00 90.06 83 ALA A C 1
ATOM 659 O O . ALA A 1 83 ? 21.248 -3.668 -16.400 1.00 90.06 83 ALA A O 1
ATOM 660 N N . PHE A 1 84 ? 19.946 -2.698 -14.858 1.00 86.81 84 PHE A N 1
ATOM 661 C CA . PHE A 1 84 ? 19.728 -1.459 -15.599 1.00 86.81 84 PHE A CA 1
ATOM 662 C C . PHE A 1 84 ? 21.044 -0.727 -15.890 1.00 86.81 84 PHE A C 1
ATOM 664 O O . PHE A 1 84 ? 21.279 -0.335 -17.030 1.00 86.81 84 PHE A O 1
ATOM 671 N N . MET A 1 85 ? 21.935 -0.611 -14.899 1.00 87.06 85 MET A N 1
ATOM 672 C CA . MET A 1 85 ? 23.250 0.016 -15.079 1.00 87.06 85 MET A CA 1
ATOM 673 C C . MET A 1 85 ? 24.159 -0.795 -16.012 1.00 87.06 85 MET A C 1
ATOM 675 O O . MET A 1 85 ? 24.791 -0.224 -16.895 1.00 87.06 85 MET A O 1
ATOM 679 N N . VAL A 1 86 ? 24.208 -2.123 -15.853 1.00 88.50 86 VAL A N 1
ATOM 680 C CA . VAL A 1 86 ? 25.039 -3.016 -16.680 1.00 88.50 86 VAL A CA 1
ATOM 681 C C . VAL A 1 86 ? 24.550 -3.051 -18.125 1.00 88.50 86 VAL A C 1
ATOM 683 O O . VAL A 1 86 ? 25.357 -2.948 -19.043 1.00 88.50 86 VAL A O 1
ATOM 686 N N . LEU A 1 87 ? 23.239 -3.178 -18.339 1.00 85.94 87 LEU A N 1
ATOM 687 C CA . LEU A 1 87 ? 22.647 -3.158 -19.675 1.00 85.94 87 LEU A CA 1
ATOM 688 C C . LEU A 1 87 ? 22.832 -1.790 -20.326 1.00 85.94 87 LEU A C 1
ATOM 690 O O . LEU A 1 87 ? 23.206 -1.737 -21.493 1.00 85.94 87 LEU A O 1
ATOM 694 N N . GLY A 1 88 ? 22.635 -0.704 -19.571 1.00 84.00 88 GLY A N 1
ATOM 695 C CA . GLY A 1 88 ? 22.947 0.649 -20.022 1.00 84.00 88 GLY A CA 1
ATOM 696 C C . GLY A 1 88 ? 24.380 0.733 -20.539 1.00 84.00 88 GLY A C 1
ATOM 697 O O . GLY A 1 88 ? 24.576 1.005 -21.718 1.00 84.00 88 GLY A O 1
ATOM 698 N N . ALA A 1 89 ? 25.358 0.371 -19.702 1.00 86.00 89 ALA A N 1
ATOM 699 C CA . ALA A 1 89 ? 26.774 0.381 -20.062 1.00 86.00 89 ALA A CA 1
ATOM 700 C C . ALA A 1 89 ? 27.098 -0.513 -21.268 1.00 86.00 89 ALA A C 1
ATOM 702 O O . ALA A 1 89 ? 27.877 -0.118 -22.131 1.00 86.00 89 ALA A O 1
ATOM 703 N N . TYR A 1 90 ? 26.481 -1.693 -21.362 1.00 86.69 90 TYR A N 1
ATOM 704 C CA . TYR A 1 90 ? 26.670 -2.606 -22.488 1.00 86.69 90 TYR A CA 1
ATOM 705 C C . TYR A 1 90 ? 26.170 -2.010 -23.811 1.00 86.69 90 TYR A C 1
ATOM 707 O O . TYR A 1 90 ? 26.870 -2.091 -24.818 1.00 86.69 90 TYR A O 1
ATOM 715 N N . PHE A 1 91 ? 24.983 -1.395 -23.821 1.00 83.06 91 PHE A N 1
ATOM 716 C CA . PHE A 1 91 ? 24.396 -0.841 -25.044 1.00 83.06 91 PHE A CA 1
ATOM 717 C C . PHE A 1 91 ? 25.034 0.480 -25.486 1.00 83.06 91 PHE A C 1
ATOM 719 O O . PHE A 1 91 ? 25.100 0.742 -26.685 1.00 83.06 91 PHE A O 1
ATOM 726 N N . THR A 1 92 ? 25.515 1.307 -24.556 1.00 82.38 92 THR A N 1
ATOM 727 C CA . THR A 1 92 ? 26.199 2.572 -24.881 1.00 82.38 92 THR A CA 1
ATOM 728 C C . THR A 1 92 ? 27.711 2.409 -25.067 1.00 82.38 92 THR A C 1
ATOM 730 O O . THR A 1 92 ? 28.355 3.289 -25.643 1.00 82.38 92 THR A O 1
ATOM 733 N N . GLY A 1 93 ? 28.304 1.310 -24.592 1.00 83.44 93 GLY A N 1
ATOM 734 C CA . GLY A 1 93 ? 29.745 1.057 -24.668 1.00 83.44 93 GLY A CA 1
ATOM 735 C C . GLY A 1 93 ? 30.573 2.166 -24.008 1.00 83.44 93 GLY A C 1
ATOM 736 O O . GLY A 1 93 ? 30.190 2.698 -22.964 1.00 83.44 93 GLY A O 1
ATOM 737 N N . ASP A 1 94 ? 31.672 2.569 -24.652 1.00 80.94 94 ASP A N 1
ATOM 738 C CA . ASP A 1 94 ? 32.578 3.626 -24.164 1.00 80.94 94 ASP A CA 1
ATOM 739 C C . ASP A 1 94 ? 31.885 4.978 -23.942 1.00 80.94 94 ASP A C 1
ATOM 741 O O . ASP A 1 94 ? 32.384 5.815 -23.190 1.00 80.94 94 ASP A O 1
ATOM 745 N N . SER A 1 95 ? 30.722 5.198 -24.569 1.00 81.19 95 SER A N 1
ATOM 746 C CA . SER A 1 95 ? 29.957 6.430 -24.382 1.00 81.19 95 SER A CA 1
ATOM 747 C C . SER A 1 95 ? 29.229 6.503 -23.038 1.00 81.19 95 SER A C 1
ATOM 749 O O . SER A 1 95 ? 28.859 7.597 -22.649 1.00 81.19 95 SER A O 1
ATOM 751 N N . PHE A 1 96 ? 29.093 5.404 -22.279 1.00 81.50 96 PHE A N 1
ATOM 752 C CA . PHE A 1 96 ? 28.340 5.383 -21.011 1.00 81.50 96 PHE A CA 1
ATOM 753 C C . PHE A 1 96 ? 28.832 6.398 -19.963 1.00 81.50 96 PHE A C 1
ATOM 755 O O . PHE A 1 96 ? 28.038 6.945 -19.203 1.00 81.50 96 PHE A O 1
ATOM 762 N N . PHE A 1 97 ? 30.148 6.629 -19.903 1.00 83.06 97 PHE A N 1
ATOM 763 C CA . PHE A 1 97 ? 30.780 7.566 -18.963 1.00 83.06 97 PHE A CA 1
ATOM 764 C C . PHE A 1 97 ? 31.162 8.907 -19.610 1.00 83.06 97 PHE A C 1
ATOM 766 O O . PHE A 1 97 ? 31.824 9.726 -18.971 1.00 83.06 97 PHE A O 1
ATOM 773 N N . GLN A 1 98 ? 30.791 9.133 -20.873 1.00 84.19 98 GLN A N 1
ATOM 774 C CA . GLN A 1 98 ? 31.105 10.371 -21.584 1.00 84.19 98 GLN A CA 1
ATOM 775 C C . GLN A 1 98 ? 30.098 11.475 -21.249 1.00 84.19 98 GLN A C 1
ATOM 777 O O . GLN A 1 98 ? 29.001 11.238 -20.744 1.00 84.19 98 GLN A O 1
ATOM 782 N N . VAL A 1 99 ? 30.478 12.720 -21.533 1.00 83.44 99 VAL A N 1
ATOM 783 C CA . VAL A 1 99 ? 29.550 13.851 -21.441 1.00 83.44 99 VAL A CA 1
ATOM 784 C C . VAL A 1 99 ? 28.571 13.768 -22.611 1.00 83.44 99 VAL A C 1
ATOM 786 O O . VAL A 1 99 ? 28.988 13.702 -23.765 1.00 83.44 99 VAL A O 1
ATOM 789 N N . HIS A 1 100 ? 27.274 13.781 -22.312 1.00 81.31 100 HIS A N 1
ATOM 790 C CA . HIS A 1 100 ? 26.212 13.772 -23.315 1.00 81.31 100 HIS A CA 1
ATOM 791 C C . HIS A 1 100 ? 25.520 15.134 -23.388 1.00 81.31 100 HIS A C 1
ATOM 793 O O . HIS A 1 100 ? 25.095 15.664 -22.361 1.00 81.31 100 HIS A O 1
ATOM 799 N N . ASP A 1 101 ? 25.313 15.645 -24.604 1.00 81.50 101 ASP A N 1
ATOM 800 C CA . ASP A 1 101 ? 24.622 16.923 -24.846 1.00 81.50 101 ASP A CA 1
ATOM 801 C C . ASP A 1 101 ? 23.170 16.911 -24.343 1.00 81.50 101 ASP A C 1
ATOM 803 O O . ASP A 1 101 ? 22.669 17.901 -23.818 1.00 81.50 101 ASP A O 1
ATOM 807 N N . ASN A 1 102 ? 22.515 15.748 -24.421 1.00 80.00 102 ASN A N 1
ATOM 808 C CA . ASN A 1 102 ? 21.140 15.536 -23.953 1.00 80.00 102 ASN A CA 1
ATOM 809 C C . ASN A 1 102 ? 21.084 15.078 -22.481 1.00 80.00 102 ASN A C 1
ATOM 811 O O . ASN A 1 102 ? 20.100 14.465 -22.051 1.00 80.00 102 ASN A O 1
ATOM 815 N N . ALA A 1 103 ? 22.160 15.311 -21.719 1.00 84.12 103 ALA A N 1
ATOM 816 C CA . ALA A 1 103 ? 22.340 14.844 -20.348 1.00 84.12 103 ALA A CA 1
ATOM 817 C C . ALA A 1 103 ? 22.027 13.336 -20.209 1.00 84.12 103 ALA A C 1
ATOM 819 O O . ALA A 1 103 ? 22.445 12.523 -21.034 1.00 84.12 103 ALA A O 1
ATOM 820 N N . PHE A 1 104 ? 21.260 12.947 -19.185 1.00 80.38 104 PHE A N 1
ATOM 821 C CA . PHE A 1 104 ? 20.876 11.555 -18.920 1.00 80.38 104 PHE A CA 1
ATOM 822 C C . PHE A 1 104 ? 20.177 10.872 -20.111 1.00 80.38 104 PHE A C 1
ATOM 824 O O . PHE A 1 104 ? 20.366 9.678 -20.346 1.00 80.38 104 PHE A O 1
ATOM 831 N N . TYR A 1 105 ? 19.416 11.628 -20.911 1.00 82.38 105 TYR A N 1
ATOM 832 C CA . TYR A 1 105 ? 18.697 11.079 -22.062 1.00 82.38 105 TYR A CA 1
ATOM 833 C C . TYR A 1 105 ? 19.610 10.686 -23.230 1.00 82.38 105 TYR A C 1
ATOM 835 O O . TYR A 1 105 ? 19.168 9.972 -24.130 1.00 82.38 105 TYR A O 1
ATOM 843 N N . GLY A 1 106 ? 20.875 11.127 -23.213 1.00 77.56 106 GLY A N 1
ATOM 844 C CA . GLY A 1 106 ? 21.909 10.653 -24.133 1.00 77.56 106 GLY A CA 1
ATOM 845 C C . GLY A 1 106 ? 22.390 9.232 -23.827 1.00 77.56 106 GLY A C 1
ATOM 846 O O . GLY A 1 106 ? 22.837 8.547 -24.741 1.00 77.56 106 GLY A O 1
ATOM 847 N N . VAL A 1 107 ? 22.238 8.777 -22.577 1.00 80.12 107 VAL A N 1
ATOM 848 C CA . VAL A 1 107 ? 22.524 7.396 -22.157 1.00 80.12 107 VAL A CA 1
ATOM 849 C C . VAL A 1 107 ? 21.284 6.522 -22.357 1.00 80.12 107 VAL A C 1
ATOM 851 O O . VAL A 1 107 ? 21.366 5.425 -22.904 1.00 80.12 107 VAL A O 1
ATOM 854 N N . ILE A 1 108 ? 20.112 7.004 -21.922 1.00 79.69 108 ILE A N 1
ATOM 855 C CA . ILE A 1 108 ? 18.859 6.239 -21.953 1.00 79.69 108 ILE A CA 1
ATOM 856 C C . ILE A 1 108 ? 17.742 7.100 -22.518 1.00 79.69 108 ILE A C 1
ATOM 858 O O . ILE A 1 108 ? 17.298 8.062 -21.894 1.00 79.69 108 ILE A O 1
ATOM 862 N N . SER A 1 109 ? 17.231 6.717 -23.690 1.00 84.06 109 SER A N 1
ATOM 863 C CA . SER A 1 109 ? 16.157 7.478 -24.326 1.00 84.06 109 SER A CA 1
ATOM 864 C C . SER A 1 109 ? 14.907 7.547 -23.440 1.00 84.06 109 SER A C 1
ATOM 866 O O . SER A 1 109 ? 14.529 6.582 -22.769 1.00 84.06 109 SER A O 1
ATOM 868 N N . HIS A 1 110 ? 14.209 8.681 -23.501 1.00 84.12 110 HIS A N 1
ATOM 869 C CA . HIS A 1 110 ? 12.945 8.880 -22.793 1.00 84.12 110 HIS A CA 1
ATOM 870 C C . HIS A 1 110 ? 11.926 7.765 -23.097 1.00 84.12 110 HIS A C 1
ATOM 872 O O . HIS A 1 110 ? 11.260 7.265 -22.195 1.00 84.12 110 HIS A O 1
ATOM 878 N N . ASN A 1 111 ? 11.859 7.306 -24.350 1.00 86.31 111 ASN A N 1
ATOM 879 C CA . ASN A 1 111 ? 10.934 6.250 -24.769 1.00 86.31 111 ASN A CA 1
ATOM 880 C C . ASN A 1 111 ? 11.214 4.906 -24.086 1.00 86.31 111 ASN A C 1
ATOM 882 O O . ASN A 1 111 ? 10.272 4.191 -23.751 1.00 86.31 111 ASN A O 1
ATOM 886 N N . VAL A 1 112 ? 12.487 4.574 -23.839 1.00 86.06 112 VAL A N 1
ATOM 887 C CA . VAL A 1 112 ? 12.855 3.360 -23.094 1.00 86.06 112 VAL A CA 1
ATOM 888 C C . VAL A 1 112 ? 12.363 3.455 -21.653 1.00 86.06 112 VAL A C 1
ATOM 890 O O . VAL A 1 112 ? 11.750 2.512 -21.158 1.00 86.06 112 VAL A O 1
ATOM 893 N N . MET A 1 113 ? 12.548 4.604 -20.996 1.00 85.88 113 MET A N 1
ATOM 894 C CA . MET A 1 113 ? 12.034 4.806 -19.638 1.00 85.88 113 MET A CA 1
ATOM 895 C C . MET A 1 113 ? 10.512 4.717 -19.578 1.00 85.88 113 MET A C 1
ATOM 897 O O . MET A 1 113 ? 9.980 3.993 -18.739 1.00 85.88 113 MET A O 1
ATOM 901 N N . VAL A 1 114 ? 9.811 5.401 -20.486 1.00 91.19 114 VAL A N 1
ATOM 902 C CA . VAL A 1 114 ? 8.346 5.330 -20.574 1.00 91.19 114 VAL A CA 1
ATOM 903 C C . VAL A 1 114 ? 7.886 3.892 -20.805 1.00 91.19 114 VAL A C 1
ATOM 905 O O . VAL A 1 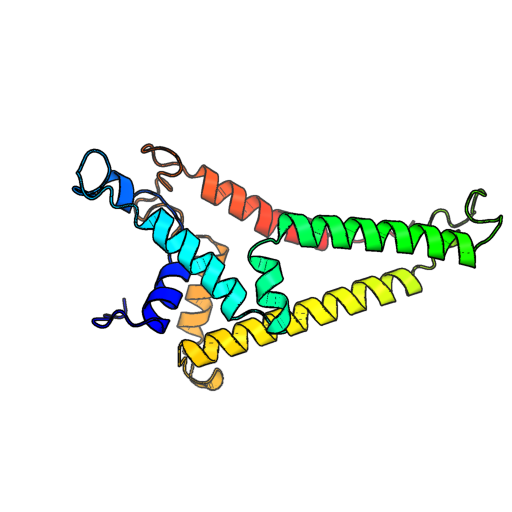114 ? 6.949 3.447 -20.150 1.00 91.19 114 VAL A O 1
ATOM 908 N N . GLY A 1 115 ? 8.560 3.142 -21.679 1.00 90.81 115 GLY A N 1
ATOM 909 C CA . GLY A 1 115 ? 8.248 1.738 -21.935 1.00 90.81 115 GLY A CA 1
ATOM 910 C C . GLY A 1 115 ? 8.406 0.860 -20.692 1.00 90.81 115 GLY A C 1
ATOM 911 O O . GLY A 1 115 ? 7.477 0.136 -20.335 1.00 90.81 115 GLY A O 1
ATOM 912 N N . ILE A 1 116 ? 9.546 0.948 -20.000 1.00 87.88 116 ILE A N 1
ATOM 913 C CA . ILE A 1 116 ? 9.833 0.135 -18.808 1.00 87.88 11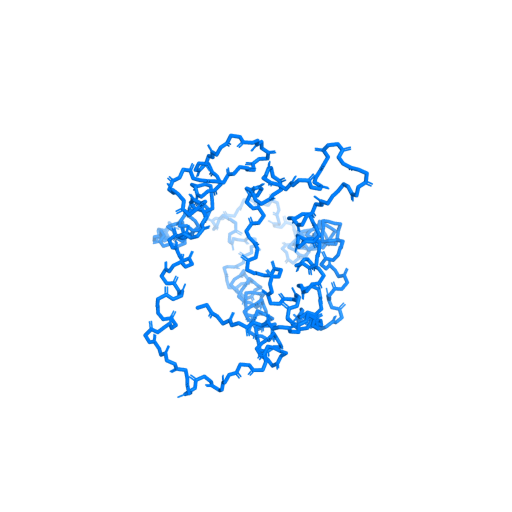6 ILE A CA 1
ATOM 914 C C . ILE A 1 116 ? 8.882 0.504 -17.665 1.00 87.88 116 ILE A C 1
ATOM 916 O O . ILE A 1 116 ? 8.134 -0.349 -17.182 1.00 87.88 116 ILE A O 1
ATOM 920 N N . PHE A 1 117 ? 8.868 1.772 -17.248 1.00 89.38 117 PHE A N 1
ATOM 921 C CA . PHE A 1 117 ? 8.058 2.210 -16.110 1.00 89.38 117 PHE A CA 1
ATOM 922 C C . PHE A 1 117 ? 6.562 2.136 -16.407 1.00 89.38 117 PHE A C 1
ATOM 924 O O . PHE A 1 117 ? 5.793 1.755 -15.529 1.00 89.38 117 PHE A O 1
ATOM 931 N N . GLY A 1 118 ? 6.143 2.426 -17.640 1.00 93.94 118 GLY A N 1
ATOM 932 C CA . GLY A 1 118 ? 4.754 2.280 -18.071 1.00 93.94 118 GLY A CA 1
ATOM 933 C C . GLY A 1 118 ? 4.285 0.827 -18.037 1.00 93.94 118 GLY A C 1
ATOM 934 O O . GLY A 1 118 ? 3.191 0.553 -17.548 1.00 93.94 118 GLY A O 1
ATOM 935 N N . THR A 1 119 ? 5.124 -0.119 -18.470 1.00 93.81 119 THR A N 1
ATOM 936 C CA . THR A 1 119 ? 4.804 -1.556 -18.397 1.00 93.81 119 THR A CA 1
ATOM 937 C C . THR A 1 119 ? 4.673 -2.024 -16.949 1.00 93.81 119 THR A C 1
ATOM 939 O O . THR A 1 119 ? 3.709 -2.710 -16.609 1.00 93.81 119 THR A O 1
ATOM 942 N N . VAL A 1 120 ? 5.598 -1.618 -16.073 1.00 91.56 120 VAL A N 1
ATOM 943 C CA . VAL A 1 120 ? 5.525 -1.935 -14.637 1.00 91.56 120 VAL A CA 1
ATOM 944 C C . VAL A 1 120 ? 4.277 -1.314 -14.006 1.00 91.56 120 VAL A C 1
ATOM 946 O O . VAL A 1 120 ? 3.554 -1.999 -13.287 1.00 91.56 120 VAL A O 1
ATOM 949 N N . ALA A 1 121 ? 3.977 -0.049 -14.306 1.00 92.62 121 ALA A N 1
ATOM 950 C CA . ALA A 1 121 ? 2.788 0.632 -13.801 1.00 92.62 121 ALA A CA 1
ATOM 951 C C . ALA A 1 121 ? 1.495 -0.064 -14.252 1.00 92.62 121 ALA A C 1
ATOM 953 O O . ALA A 1 121 ? 0.591 -0.263 -13.441 1.00 92.62 121 ALA A O 1
ATOM 954 N N . LEU A 1 122 ? 1.421 -0.491 -15.516 1.00 95.88 122 LEU A N 1
ATOM 955 C CA . LEU A 1 122 ? 0.290 -1.255 -16.037 1.00 95.88 122 LEU A CA 1
ATOM 956 C C . LEU A 1 122 ? 0.143 -2.600 -15.318 1.00 95.88 122 LEU A C 1
ATOM 958 O O . LEU A 1 122 ? -0.961 -2.958 -14.913 1.00 95.88 122 LEU A O 1
ATOM 962 N N . PHE A 1 123 ? 1.246 -3.325 -15.116 1.00 94.00 123 PHE A N 1
ATOM 963 C CA . PHE A 1 123 ? 1.232 -4.575 -14.360 1.00 94.00 123 PHE A CA 1
ATOM 964 C C . PHE A 1 123 ? 0.720 -4.365 -12.928 1.00 94.00 123 PHE A C 1
ATOM 966 O O . PHE A 1 123 ? -0.167 -5.094 -12.490 1.00 94.00 123 PHE A O 1
ATOM 973 N N . VAL A 1 124 ? 1.210 -3.339 -12.222 1.00 91.94 124 VAL A N 1
ATOM 974 C CA . VAL A 1 124 ? 0.757 -2.996 -10.863 1.00 91.94 124 VAL A CA 1
ATOM 975 C C . VAL A 1 124 ? -0.729 -2.632 -10.849 1.00 91.94 124 VAL A C 1
ATOM 977 O O . VAL A 1 124 ? -1.460 -3.088 -9.971 1.00 91.94 124 VAL A O 1
ATOM 980 N N . ALA A 1 125 ? -1.206 -1.864 -11.832 1.00 95.56 125 ALA A N 1
ATOM 981 C CA . ALA A 1 125 ? -2.620 -1.523 -11.949 1.00 95.56 125 ALA A CA 1
ATOM 982 C C . ALA A 1 125 ? -3.493 -2.776 -12.138 1.00 95.56 125 ALA A C 1
ATOM 984 O O . ALA A 1 125 ? -4.500 -2.933 -11.448 1.00 95.56 125 ALA A O 1
ATOM 985 N N . ILE A 1 126 ? -3.082 -3.700 -13.014 1.00 96.56 126 ILE A N 1
ATOM 986 C CA . ILE A 1 126 ? -3.773 -4.981 -13.219 1.00 96.56 126 ILE A CA 1
ATOM 987 C C . ILE A 1 126 ? -3.755 -5.810 -11.932 1.00 96.56 126 ILE A C 1
ATOM 989 O O . ILE A 1 126 ? -4.801 -6.298 -11.510 1.00 96.56 126 ILE A O 1
ATOM 993 N N . ALA A 1 127 ? -2.603 -5.934 -11.272 1.00 93.75 127 ALA A N 1
ATOM 994 C CA . ALA A 1 127 ? -2.465 -6.680 -10.025 1.00 93.75 127 ALA A CA 1
ATOM 995 C C . ALA A 1 127 ? -3.366 -6.135 -8.911 1.00 93.75 127 ALA A C 1
ATOM 997 O O . ALA A 1 127 ? -4.015 -6.911 -8.206 1.00 93.75 127 ALA A O 1
ATOM 998 N N . MET A 1 128 ? -3.479 -4.811 -8.803 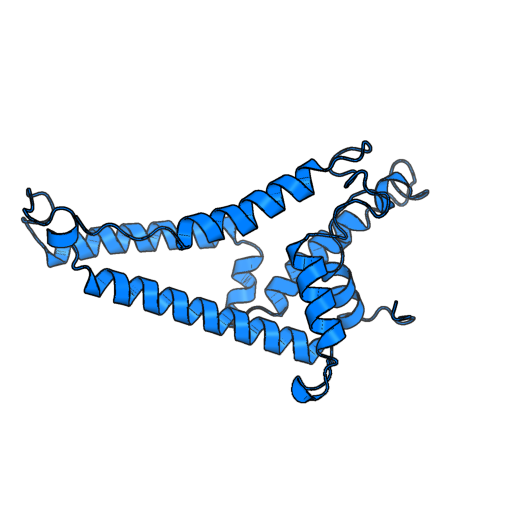1.00 93.38 128 MET A N 1
ATOM 999 C CA . MET A 1 128 ? -4.368 -4.156 -7.849 1.00 93.38 128 MET A CA 1
ATOM 1000 C C . MET A 1 128 ? -5.839 -4.448 -8.164 1.00 93.38 128 MET A C 1
ATOM 1002 O O . MET A 1 128 ? -6.584 -4.875 -7.284 1.00 93.38 128 MET A O 1
ATOM 1006 N N . VAL A 1 129 ? -6.253 -4.292 -9.427 1.00 95.81 129 VAL A N 1
ATOM 1007 C CA . VAL A 1 129 ? -7.626 -4.598 -9.863 1.00 95.81 129 VAL A CA 1
ATOM 1008 C C . VAL A 1 129 ? -7.967 -6.063 -9.603 1.00 95.81 129 VAL A C 1
ATOM 1010 O O . VAL A 1 129 ? -9.026 -6.357 -9.056 1.00 95.81 129 VAL A O 1
ATOM 1013 N N . MET A 1 130 ? -7.068 -6.988 -9.937 1.00 96.31 130 MET A N 1
ATOM 1014 C CA . MET A 1 130 ? -7.281 -8.418 -9.720 1.00 96.31 130 MET A CA 1
ATOM 1015 C C . MET A 1 130 ? -7.362 -8.769 -8.231 1.00 96.31 130 MET A C 1
ATOM 1017 O O . MET A 1 130 ? -8.236 -9.544 -7.843 1.00 96.31 130 MET A O 1
ATOM 1021 N N . SER A 1 131 ? -6.527 -8.156 -7.388 1.00 93.50 131 SER A N 1
ATOM 1022 C CA . SER A 1 131 ? -6.591 -8.325 -5.928 1.00 93.50 131 SER A CA 1
ATOM 1023 C C . SER A 1 131 ? -7.921 -7.817 -5.359 1.00 93.50 131 SER A C 1
ATOM 1025 O O . SER A 1 131 ? -8.568 -8.513 -4.578 1.00 93.50 131 SER A O 1
ATOM 1027 N N . ILE A 1 132 ? -8.396 -6.653 -5.823 1.00 93.00 132 ILE A N 1
ATOM 1028 C CA . ILE A 1 132 ? -9.714 -6.111 -5.456 1.00 93.00 132 ILE A CA 1
ATOM 1029 C C . ILE A 1 132 ? -10.830 -7.060 -5.896 1.00 93.00 132 ILE A C 1
ATOM 1031 O O . ILE A 1 132 ? -11.744 -7.323 -5.123 1.00 93.00 132 ILE A O 1
ATOM 1035 N N . VAL A 1 133 ? -10.767 -7.602 -7.115 1.00 93.88 133 VAL A N 1
ATOM 1036 C CA . VAL A 1 133 ? -11.763 -8.557 -7.623 1.00 93.88 133 VAL A CA 1
ATOM 1037 C C . VAL A 1 133 ? -11.777 -9.844 -6.795 1.00 93.88 133 VAL A C 1
ATOM 1039 O O . VAL A 1 133 ? -12.854 -10.371 -6.519 1.00 93.88 133 VAL A O 1
ATOM 1042 N N . ASN A 1 134 ? -10.613 -10.353 -6.385 1.00 92.25 134 ASN A N 1
ATOM 1043 C CA . ASN A 1 134 ? -10.519 -11.527 -5.515 1.00 92.25 134 ASN A CA 1
ATOM 1044 C C . ASN A 1 134 ? -11.156 -11.251 -4.149 1.00 92.25 134 ASN A C 1
ATOM 1046 O O . ASN A 1 134 ? -12.021 -12.013 -3.718 1.00 92.25 134 ASN A O 1
ATOM 1050 N N . PHE A 1 135 ? -10.810 -10.122 -3.530 1.00 91.25 135 PHE A N 1
ATOM 1051 C CA . PHE A 1 135 ? -11.395 -9.689 -2.262 1.00 91.25 135 PHE A CA 1
ATOM 1052 C C . PHE A 1 135 ? -12.916 -9.482 -2.371 1.00 91.25 135 PHE A C 1
ATOM 1054 O O . PHE A 1 135 ? -13.677 -9.957 -1.533 1.00 91.25 135 PHE A O 1
ATOM 1061 N N . TRP A 1 136 ? -13.390 -8.859 -3.455 1.00 92.00 136 TRP A N 1
ATOM 1062 C CA . TRP A 1 136 ? -14.814 -8.618 -3.715 1.00 92.00 136 TRP A CA 1
ATOM 1063 C C . TRP A 1 136 ? -15.635 -9.909 -3.749 1.00 92.00 136 TRP A C 1
ATOM 1065 O O . TRP A 1 136 ? -16.756 -9.956 -3.236 1.00 92.00 136 TRP A O 1
ATOM 1075 N N . LYS A 1 137 ? -15.077 -10.962 -4.361 1.00 90.38 137 LYS A N 1
ATOM 1076 C CA . LYS A 1 137 ? -15.717 -12.280 -4.455 1.00 90.38 137 LYS A CA 1
ATOM 1077 C C . LYS A 1 137 ? -15.831 -12.951 -3.090 1.00 90.38 137 LYS A C 1
ATOM 1079 O O . LYS A 1 137 ? -16.883 -13.513 -2.798 1.00 90.38 137 LYS A O 1
ATOM 1084 N N . VAL A 1 138 ? -14.785 -12.875 -2.269 1.00 88.19 138 VAL A N 1
ATOM 1085 C CA . VAL A 1 138 ? -14.769 -13.491 -0.932 1.00 88.19 138 VAL A CA 1
ATOM 1086 C C . VAL A 1 138 ? -15.729 -12.787 0.012 1.00 88.19 138 VAL A C 1
ATOM 1088 O O . VAL A 1 138 ? -16.532 -13.439 0.666 1.00 88.19 138 VAL A O 1
ATOM 1091 N N . MET A 1 139 ? -15.780 -11.457 -0.045 1.00 87.19 139 MET A N 1
ATOM 1092 C CA . MET A 1 139 ? -16.745 -10.666 0.722 1.00 87.19 139 MET A CA 1
ATOM 1093 C C . MET A 1 139 ? -18.197 -10.833 0.247 1.00 87.19 139 MET A C 1
ATOM 1095 O O . MET A 1 139 ? -19.105 -10.236 0.826 1.00 87.19 139 MET A O 1
ATOM 1099 N N . ARG A 1 140 ? -18.431 -11.617 -0.821 1.00 87.19 140 ARG A N 1
ATOM 1100 C CA . ARG A 1 140 ? -19.745 -11.854 -1.447 1.00 87.19 140 ARG A CA 1
ATOM 1101 C C . ARG A 1 140 ? -20.491 -10.549 -1.734 1.00 87.19 140 ARG A C 1
ATOM 1103 O O . ARG A 1 140 ? -21.718 -10.482 -1.636 1.00 87.19 140 ARG A O 1
ATOM 1110 N N . LEU A 1 141 ? -19.743 -9.502 -2.083 1.00 86.44 141 LEU A N 1
ATOM 1111 C CA . LEU A 1 141 ? -20.307 -8.185 -2.337 1.00 86.44 141 LEU A CA 1
ATOM 1112 C C . LEU A 1 141 ? -21.224 -8.237 -3.570 1.00 86.44 141 LEU A C 1
ATOM 1114 O O . LEU A 1 141 ? -20.938 -8.959 -4.534 1.00 86.44 141 LEU A O 1
ATOM 1118 N N . PRO A 1 142 ? -22.325 -7.463 -3.576 1.00 90.12 142 PRO A N 1
ATOM 1119 C CA . PRO A 1 142 ? -23.228 -7.422 -4.714 1.00 90.12 142 PRO A CA 1
ATOM 1120 C C . PRO A 1 142 ? -22.487 -6.958 -5.970 1.00 90.12 142 PRO A C 1
ATOM 1122 O O . PRO A 1 142 ? -21.444 -6.305 -5.911 1.00 90.12 142 PRO A O 1
ATOM 1125 N N . ALA A 1 143 ? -23.039 -7.291 -7.135 1.00 90.19 143 ALA A N 1
ATOM 1126 C CA . ALA A 1 143 ? -22.468 -6.838 -8.393 1.00 90.19 143 ALA A CA 1
ATOM 1127 C C . ALA A 1 143 ? -22.378 -5.295 -8.434 1.00 90.19 143 ALA A C 1
ATOM 1129 O O . ALA A 1 143 ? -23.300 -4.642 -7.937 1.00 90.19 143 ALA A O 1
ATOM 1130 N N . PRO A 1 144 ? -21.341 -4.697 -9.056 1.00 88.25 144 PRO A N 1
ATOM 1131 C CA . PRO A 1 144 ? -21.118 -3.248 -9.012 1.00 88.25 144 PRO A CA 1
ATOM 1132 C C . PRO A 1 144 ? -22.315 -2.390 -9.448 1.00 88.25 144 PRO A C 1
ATOM 1134 O O . PRO A 1 144 ? -22.557 -1.324 -8.896 1.00 88.25 144 PRO A O 1
ATOM 1137 N N . TRP A 1 145 ? -23.120 -2.872 -10.397 1.00 89.94 145 TRP A N 1
ATOM 1138 C CA . TRP A 1 145 ? -24.325 -2.183 -10.878 1.00 89.94 145 TRP A CA 1
ATOM 1139 C C . TRP A 1 145 ? -25.522 -2.237 -9.916 1.00 89.94 145 TRP A C 1
ATOM 1141 O O . TRP A 1 145 ? -26.521 -1.566 -10.152 1.00 89.94 145 TRP A O 1
ATOM 1151 N N . LYS A 1 146 ? -25.449 -3.040 -8.849 1.00 93.81 146 LYS A N 1
ATOM 1152 C CA . LYS A 1 146 ? -26.464 -3.129 -7.787 1.00 93.81 146 LYS A CA 1
ATOM 1153 C C . LYS A 1 146 ? -26.079 -2.332 -6.535 1.00 93.81 146 LYS A C 1
ATOM 1155 O O . LYS A 1 146 ? -26.806 -2.382 -5.547 1.00 93.81 146 LYS A O 1
ATOM 1160 N N . LEU A 1 147 ? -24.932 -1.653 -6.547 1.00 90.62 147 LEU A N 1
ATOM 1161 C CA . LEU A 1 147 ? -24.473 -0.856 -5.415 1.00 90.62 147 LEU A CA 1
ATOM 1162 C C . LEU A 1 147 ? -25.272 0.440 -5.287 1.00 90.62 147 LEU A C 1
ATOM 1164 O O . LEU A 1 147 ? -25.608 1.088 -6.278 1.00 90.62 147 LEU A O 1
ATOM 1168 N N . ASP A 1 148 ? -25.486 0.860 -4.044 1.00 93.19 148 ASP A N 1
ATOM 1169 C CA . ASP A 1 148 ? -25.894 2.227 -3.744 1.00 93.19 148 ASP A CA 1
ATOM 1170 C C . ASP A 1 148 ? -24.675 3.151 -3.878 1.00 93.19 148 ASP A C 1
ATOM 1172 O O . ASP A 1 148 ? -23.820 3.241 -2.991 1.00 93.19 148 ASP A O 1
ATOM 1176 N N . TRP A 1 149 ? -24.593 3.852 -5.007 1.00 93.25 149 TRP A N 1
ATOM 1177 C CA . TRP A 1 149 ? -23.500 4.779 -5.296 1.00 93.25 149 TRP A CA 1
ATOM 1178 C C . TRP A 1 149 ? -23.426 5.964 -4.326 1.00 93.25 149 TRP A C 1
ATOM 1180 O O . TRP A 1 149 ? -22.346 6.524 -4.143 1.00 93.25 149 TRP A O 1
ATOM 1190 N N . GLY A 1 150 ? -24.526 6.323 -3.656 1.00 95.25 150 GLY A N 1
ATOM 1191 C CA . GLY A 1 150 ? -24.521 7.333 -2.600 1.00 95.25 150 GLY A CA 1
ATOM 1192 C C . GLY A 1 150 ? -23.766 6.853 -1.360 1.00 95.25 150 GLY A C 1
ATOM 1193 O O . GLY A 1 150 ? -22.969 7.601 -0.783 1.00 95.25 150 GLY A O 1
ATOM 1194 N N . LEU A 1 151 ? -23.952 5.587 -0.976 1.00 92.00 151 LEU A N 1
ATOM 1195 C CA . LEU A 1 151 ? -23.182 4.959 0.103 1.00 92.00 151 LEU A CA 1
ATOM 1196 C C . LEU A 1 151 ? -21.719 4.745 -0.287 1.00 92.00 151 LEU A C 1
ATOM 1198 O O . LEU A 1 151 ? -20.839 5.020 0.528 1.00 92.00 151 LEU A O 1
ATOM 1202 N N . VAL A 1 152 ? -21.446 4.338 -1.529 1.00 92.31 152 VAL A N 1
ATOM 1203 C CA . VAL A 1 152 ? -20.071 4.210 -2.039 1.00 92.31 152 VAL A CA 1
ATOM 1204 C C . VAL A 1 152 ? -19.358 5.561 -2.001 1.00 92.31 152 VAL A C 1
ATOM 1206 O O . VAL A 1 152 ? -18.267 5.658 -1.446 1.00 92.31 152 VAL A O 1
ATOM 1209 N N . ALA A 1 153 ? -19.984 6.628 -2.504 1.00 95.44 153 ALA A N 1
ATOM 1210 C CA . ALA A 1 153 ? -19.410 7.972 -2.473 1.00 95.44 153 ALA A CA 1
ATOM 1211 C C . ALA A 1 153 ? -19.152 8.457 -1.037 1.00 95.44 153 ALA A C 1
ATOM 1213 O O . ALA A 1 153 ? -18.114 9.064 -0.763 1.00 95.44 153 ALA A O 1
ATOM 1214 N N . LYS A 1 154 ? -20.059 8.151 -0.099 1.00 95.12 154 LYS A N 1
ATOM 1215 C CA . LYS A 1 154 ? -19.850 8.429 1.328 1.00 95.12 154 LYS A CA 1
ATOM 1216 C C . LYS A 1 154 ? -18.655 7.651 1.881 1.00 95.12 154 LYS A C 1
ATOM 1218 O O . LYS A 1 154 ? -17.822 8.255 2.546 1.00 95.12 154 LYS A O 1
ATOM 1223 N N . GLY A 1 155 ? -18.542 6.359 1.580 1.00 92.69 155 GLY A N 1
ATOM 1224 C CA . GLY A 1 155 ? -17.416 5.524 2.006 1.00 92.69 155 GLY A CA 1
ATOM 1225 C C . GLY A 1 155 ? -16.080 6.025 1.458 1.00 92.69 155 GLY A C 1
ATOM 1226 O O . GLY A 1 155 ? -15.125 6.177 2.214 1.00 92.69 155 GLY A O 1
ATOM 1227 N N . VAL A 1 156 ? -16.035 6.385 0.172 1.00 94.06 156 VAL A N 1
ATOM 1228 C CA . VAL A 1 156 ? -14.857 6.996 -0.463 1.00 94.06 156 VAL A CA 1
ATOM 1229 C C . VAL A 1 156 ? -14.492 8.309 0.228 1.00 94.06 156 VAL A C 1
ATOM 1231 O O . VAL A 1 156 ? -13.338 8.503 0.598 1.00 94.06 156 VAL A O 1
ATOM 1234 N N . LYS A 1 157 ? -15.461 9.199 0.469 1.00 95.19 157 LYS A N 1
ATOM 1235 C CA . LYS A 1 157 ? -15.224 10.459 1.187 1.00 95.19 157 LYS A CA 1
ATOM 1236 C C . LYS A 1 157 ? -14.697 10.222 2.605 1.00 95.19 157 LYS A C 1
ATOM 1238 O O . LYS A 1 157 ? -13.734 10.868 3.019 1.00 95.19 157 LYS A O 1
ATOM 1243 N N . ASP A 1 158 ? -15.319 9.321 3.357 1.00 93.38 158 ASP A N 1
ATOM 1244 C CA . ASP A 1 158 ? -14.929 9.016 4.735 1.00 93.38 158 ASP A CA 1
ATOM 1245 C C . ASP A 1 158 ? -13.518 8.389 4.782 1.00 93.38 158 ASP A C 1
ATOM 1247 O O . ASP A 1 158 ? -12.725 8.738 5.659 1.00 93.38 158 ASP A O 1
ATOM 1251 N N . GLY A 1 159 ? -13.159 7.565 3.790 1.00 91.56 159 GLY A N 1
ATOM 1252 C CA . GLY A 1 159 ? -11.805 7.039 3.595 1.00 91.56 159 GLY A CA 1
ATOM 1253 C C . GLY A 1 159 ? -10.779 8.122 3.246 1.00 91.56 159 GLY A C 1
ATOM 1254 O O . GLY A 1 159 ? -9.763 8.245 3.923 1.00 91.56 159 GLY A O 1
ATOM 1255 N N . LEU A 1 160 ? -11.064 8.973 2.255 1.00 91.94 160 LEU A N 1
ATOM 1256 C CA . LEU A 1 160 ? -10.164 10.054 1.825 1.00 91.94 160 LEU A CA 1
ATOM 1257 C C . LEU A 1 160 ? -9.925 11.098 2.922 1.00 91.94 160 LEU A C 1
ATOM 1259 O O . LEU A 1 160 ? -8.836 11.654 3.038 1.00 91.94 160 LEU A O 1
ATOM 1263 N N . THR A 1 161 ? -10.932 11.364 3.752 1.00 90.94 161 THR A N 1
ATOM 1264 C CA . THR A 1 161 ? -10.819 12.288 4.893 1.00 90.94 161 THR A CA 1
ATOM 1265 C C . THR A 1 161 ? -10.255 11.628 6.153 1.00 90.94 161 THR A C 1
ATOM 1267 O O . THR A 1 161 ? -9.982 12.329 7.137 1.00 90.94 161 THR A O 1
ATOM 1270 N N . LEU A 1 162 ? -10.074 10.299 6.127 1.00 91.44 162 LEU A N 1
ATOM 1271 C CA . LEU A 1 162 ? -9.736 9.453 7.274 1.00 91.44 162 LEU A CA 1
ATOM 1272 C C . LEU A 1 162 ? -10.625 9.761 8.480 1.00 91.44 162 LEU A C 1
ATOM 1274 O O . LEU A 1 162 ? -10.141 9.928 9.600 1.00 91.44 162 LEU A O 1
ATOM 1278 N N . LYS A 1 163 ? -11.930 9.888 8.229 1.00 89.94 163 LYS A N 1
ATOM 1279 C CA . LYS A 1 163 ? -12.923 10.278 9.232 1.00 89.94 163 LYS A CA 1
ATOM 1280 C C . LYS A 1 163 ? -12.847 9.404 10.477 1.00 89.94 163 LYS A C 1
ATOM 1282 O O . LYS A 1 163 ? -12.862 9.932 11.572 1.00 89.94 163 LYS A O 1
ATOM 1287 N N . TYR A 1 164 ? -12.699 8.092 10.304 1.00 87.75 164 TYR A N 1
ATOM 1288 C CA . TYR A 1 164 ? -12.676 7.126 11.407 1.00 87.75 164 TYR A CA 1
ATOM 1289 C C . TYR A 1 164 ? -11.304 6.960 12.079 1.00 87.75 164 TYR A C 1
ATOM 1291 O O . TYR A 1 164 ? -11.153 6.149 12.989 1.00 87.75 164 TYR A O 1
ATOM 1299 N N . LEU A 1 165 ? -10.301 7.743 11.668 1.00 88.31 165 LEU A N 1
ATOM 1300 C CA . LEU A 1 165 ? -8.975 7.771 12.291 1.00 88.31 165 LEU A CA 1
ATOM 1301 C C . LEU A 1 165 ? -8.847 8.878 13.356 1.00 88.31 165 LEU A C 1
ATOM 1303 O O . LEU A 1 165 ? -7.756 9.141 13.856 1.00 88.31 165 LEU A O 1
ATOM 1307 N N . ASP A 1 166 ? -9.950 9.547 13.692 1.00 86.00 166 ASP A N 1
ATOM 1308 C CA . ASP A 1 166 ? -10.029 10.567 14.741 1.00 86.00 166 ASP A CA 1
ATOM 1309 C C . ASP A 1 166 ? -10.414 10.004 16.124 1.00 86.00 166 ASP A C 1
ATOM 1311 O O . ASP A 1 166 ? -10.664 10.772 17.052 1.00 86.00 166 ASP A O 1
ATOM 1315 N N . GLY A 1 167 ? -10.479 8.674 16.258 1.00 79.62 167 GLY A N 1
ATOM 1316 C CA . GLY A 1 167 ? -10.840 7.988 17.501 1.00 79.62 167 GLY A CA 1
ATOM 1317 C C . GLY A 1 167 ? -12.336 8.009 17.834 1.00 79.62 167 GLY A C 1
ATOM 1318 O O . GLY A 1 167 ? -12.719 7.556 18.909 1.00 79.62 167 GLY A O 1
ATOM 1319 N N . GLY A 1 168 ? -13.195 8.542 16.957 1.00 81.38 168 GLY A N 1
ATOM 1320 C CA . GLY A 1 168 ? -14.641 8.671 17.174 1.00 81.38 168 GLY A CA 1
ATOM 1321 C C . GLY A 1 168 ? -15.044 9.814 18.115 1.00 81.38 168 GLY A C 1
ATOM 1322 O O . GLY A 1 168 ? -16.183 10.271 18.068 1.00 81.38 168 GLY A O 1
ATOM 1323 N N . ASN A 1 169 ? -14.111 10.313 18.929 1.00 83.31 169 ASN A N 1
ATOM 1324 C CA . ASN A 1 169 ? -14.275 11.464 19.821 1.00 83.31 169 ASN A CA 1
ATOM 1325 C C . ASN A 1 169 ? -13.594 12.744 19.291 1.00 83.31 169 ASN A C 1
ATOM 1327 O O . ASN A 1 169 ? -13.593 13.767 19.975 1.00 83.31 169 ASN A O 1
ATOM 1331 N N . GLY A 1 170 ? -12.984 12.688 18.102 1.00 87.56 170 GLY A N 1
ATOM 1332 C CA . GLY A 1 170 ? -12.276 13.811 17.485 1.00 87.56 170 GLY A CA 1
ATOM 1333 C C . GLY A 1 170 ? -10.895 14.114 18.081 1.00 87.56 170 GLY A C 1
ATOM 1334 O O . GLY A 1 170 ? -10.283 15.108 17.693 1.00 87.56 170 GLY A O 1
ATOM 1335 N N . GLN A 1 171 ? -10.390 13.295 19.010 1.00 89.12 171 GLN A N 1
ATOM 1336 C CA . GLN A 1 171 ? -9.093 13.504 19.675 1.00 89.12 171 GLN A CA 1
ATOM 1337 C C . GLN A 1 171 ? -7.941 12.731 19.013 1.00 89.12 171 GLN A C 1
ATOM 1339 O O . GLN A 1 171 ? -6.771 12.971 19.317 1.00 89.12 171 GLN A O 1
ATOM 1344 N N . GLY A 1 172 ? -8.253 11.831 18.081 1.00 89.31 172 GLY A N 1
ATOM 1345 C CA . GLY A 1 172 ? -7.285 10.988 17.392 1.00 89.31 172 GLY A CA 1
ATOM 1346 C C . GLY A 1 172 ? -7.137 9.607 18.019 1.00 89.31 172 GLY A C 1
ATOM 1347 O O . GLY A 1 172 ? -7.939 9.178 18.844 1.00 89.31 172 GLY A O 1
ATOM 1348 N N . CYS A 1 173 ? -6.095 8.893 17.602 1.00 89.31 173 CYS A N 1
ATOM 1349 C CA . CYS A 1 173 ? -5.846 7.520 18.029 1.00 89.31 173 CYS A CA 1
ATOM 1350 C C . CYS A 1 173 ? -4.837 7.444 19.172 1.00 89.31 173 CYS A C 1
ATOM 1352 O O . CYS A 1 173 ? -3.829 8.151 19.162 1.00 89.31 173 CYS A O 1
ATOM 1354 N N . SER A 1 174 ? -5.075 6.526 20.106 1.00 88.75 174 SER A N 1
ATOM 1355 C CA . SER A 1 174 ? -4.173 6.172 21.210 1.00 88.75 174 SER A CA 1
ATOM 1356 C C . SER A 1 174 ? -3.126 5.139 20.770 1.00 88.75 174 SER A C 1
ATOM 1358 O O . SER A 1 174 ? -2.957 4.081 21.376 1.00 88.75 174 SER A O 1
ATOM 1360 N N . TYR A 1 175 ? -2.427 5.427 19.671 1.00 84.31 175 TYR A N 1
ATOM 1361 C CA . TYR A 1 175 ? -1.315 4.612 19.190 1.00 84.31 175 TYR A CA 1
ATOM 1362 C C . TYR A 1 175 ? -0.055 5.475 19.037 1.00 84.31 175 TYR A C 1
ATOM 1364 O O . TYR A 1 175 ? -0.131 6.534 18.408 1.00 84.31 175 TYR A O 1
ATOM 1372 N N . PRO A 1 176 ? 1.121 5.025 19.517 1.00 81.62 176 PRO A N 1
ATOM 1373 C CA . PRO A 1 176 ? 1.371 3.774 20.247 1.00 81.62 176 PRO A CA 1
ATOM 1374 C C . PRO A 1 176 ? 1.131 3.879 21.767 1.00 81.62 176 PRO A C 1
ATOM 1376 O O . PRO A 1 176 ? 1.282 2.889 22.472 1.00 81.62 176 PRO A O 1
ATOM 1379 N N . SER A 1 177 ? 0.795 5.065 22.284 1.00 86.31 177 SER A N 1
ATOM 1380 C CA . SER A 1 177 ? 0.593 5.320 23.718 1.00 86.31 177 SER A CA 1
ATOM 1381 C C . SER A 1 177 ? -0.882 5.522 24.065 1.00 86.31 177 SER A C 1
ATOM 1383 O O . SER A 1 177 ? -1.691 5.794 23.189 1.00 86.31 177 SER A O 1
ATOM 1385 N N . GLU A 1 178 ? -1.240 5.454 25.349 1.00 88.75 178 GLU A N 1
ATOM 1386 C CA . GLU A 1 178 ? -2.620 5.688 25.816 1.00 88.75 178 GLU A CA 1
ATOM 1387 C C . GLU A 1 178 ? -3.177 7.072 25.450 1.00 88.75 178 GLU A C 1
ATOM 1389 O O . GLU A 1 178 ? -4.390 7.240 25.296 1.00 88.75 178 GLU A O 1
ATOM 1394 N N . LYS A 1 179 ? -2.303 8.073 25.283 1.00 91.00 179 LYS A N 1
ATOM 1395 C CA . LYS A 1 179 ? -2.714 9.452 25.008 1.00 91.00 179 LYS A CA 1
ATOM 1396 C C . LYS A 1 179 ? -3.185 9.587 23.553 1.00 91.00 179 LYS A C 1
ATOM 1398 O O . LYS A 1 179 ? -2.383 9.347 22.647 1.00 91.00 179 LYS A O 1
ATOM 1403 N N . PRO A 1 180 ? -4.438 10.013 23.308 1.00 91.69 180 PRO A N 1
ATOM 1404 C CA . PRO A 1 180 ? -4.943 10.174 21.951 1.00 91.69 180 PRO A CA 1
ATOM 1405 C C . PRO A 1 180 ? -4.180 11.276 21.207 1.00 91.69 180 PRO A C 1
ATOM 1407 O O . PRO A 1 180 ? -3.825 12.310 21.780 1.00 91.69 180 PRO A O 1
ATOM 1410 N N . SER A 1 181 ? -3.906 11.040 19.922 1.00 92.12 181 SER A N 1
ATOM 1411 C CA . SER A 1 181 ? -3.207 11.988 19.056 1.00 92.12 181 SER A CA 1
ATOM 1412 C C . SER A 1 181 ? -3.694 11.931 17.611 1.00 92.12 181 SER A C 1
ATOM 1414 O O . SER A 1 181 ? -3.926 10.865 17.034 1.00 92.12 181 SER A O 1
ATOM 1416 N N . MET A 1 182 ? -3.760 13.105 16.981 1.00 92.25 182 MET A N 1
ATOM 1417 C CA . MET A 1 182 ? -4.080 13.271 15.559 1.00 92.25 182 MET A CA 1
ATOM 1418 C C . MET A 1 182 ? -2.881 13.031 14.634 1.00 92.25 182 MET A C 1
ATOM 1420 O O . MET A 1 182 ? -3.041 13.035 13.412 1.00 92.25 182 MET A O 1
ATOM 1424 N N . ALA A 1 183 ? -1.689 12.784 15.189 1.00 91.69 183 ALA A N 1
ATOM 1425 C CA . ALA A 1 183 ? -0.458 12.610 14.421 1.00 91.69 183 ALA A CA 1
ATOM 1426 C C . ALA A 1 183 ? -0.614 11.563 13.311 1.00 91.69 183 ALA A C 1
ATOM 1428 O O . ALA A 1 183 ? -0.292 11.837 12.157 1.00 91.69 183 ALA A O 1
ATOM 1429 N N . ARG A 1 184 ? -1.187 10.392 13.623 1.00 90.50 184 ARG A N 1
ATOM 1430 C CA . ARG A 1 184 ? -1.394 9.322 12.637 1.00 90.50 184 ARG A CA 1
ATOM 1431 C C . ARG A 1 184 ? -2.245 9.799 11.462 1.00 90.50 184 ARG A C 1
ATOM 1433 O O . ARG A 1 184 ? -1.869 9.559 10.318 1.00 90.50 184 ARG A O 1
ATOM 1440 N N . ARG A 1 185 ? -3.345 10.509 11.732 1.00 91.62 185 ARG A N 1
ATOM 1441 C CA . ARG A 1 185 ? -4.212 11.073 10.691 1.00 91.62 185 ARG A CA 1
ATOM 1442 C C . ARG A 1 185 ? -3.465 12.085 9.834 1.00 91.62 185 ARG A C 1
ATOM 1444 O O . ARG A 1 185 ? -3.527 11.979 8.615 1.00 91.62 185 ARG A O 1
ATOM 1451 N N . TYR A 1 186 ? -2.727 13.010 10.443 1.00 91.69 186 TYR A N 1
ATOM 1452 C CA . TYR A 1 186 ? -1.953 14.001 9.697 1.00 91.69 186 TYR A CA 1
ATOM 1453 C C . TYR A 1 186 ? -0.882 13.358 8.819 1.00 91.69 186 TYR A C 1
ATOM 1455 O O . TYR A 1 186 ? -0.814 13.680 7.639 1.00 91.69 186 TYR A O 1
ATOM 1463 N N . PHE A 1 187 ? -0.106 12.405 9.339 1.00 91.75 187 PHE A N 1
ATOM 1464 C CA . PHE A 1 187 ? 0.909 11.716 8.540 1.00 91.75 187 PHE A CA 1
ATOM 1465 C C . PHE A 1 187 ? 0.298 10.939 7.369 1.00 91.75 187 PHE A C 1
ATOM 1467 O O . PHE A 1 187 ? 0.795 11.058 6.254 1.00 91.75 187 PHE A O 1
ATOM 1474 N N . HIS A 1 188 ? -0.823 10.238 7.567 1.00 90.94 188 HIS A N 1
ATOM 1475 C CA . HIS A 1 188 ? -1.502 9.553 6.458 1.00 90.94 188 HIS A CA 1
ATOM 1476 C C . HIS A 1 188 ? -2.039 10.540 5.409 1.00 90.94 188 HIS A C 1
ATOM 1478 O O . HIS A 1 188 ? -1.879 10.306 4.213 1.00 90.94 188 HIS A O 1
ATOM 1484 N N . GLN A 1 189 ? -2.637 11.660 5.837 1.00 91.62 189 GLN A N 1
ATOM 1485 C CA . GLN A 1 189 ? -3.107 12.712 4.926 1.00 91.62 189 GLN A CA 1
ATOM 1486 C C . GLN A 1 189 ? -1.945 13.344 4.148 1.00 91.62 189 GLN A C 1
ATOM 1488 O O . GLN A 1 189 ? -2.073 13.564 2.947 1.00 91.62 189 GLN A O 1
ATOM 1493 N N . MET A 1 190 ? -0.804 13.594 4.798 1.00 91.94 190 MET A N 1
ATOM 1494 C CA . MET A 1 190 ? 0.391 14.131 4.141 1.00 91.94 190 MET A CA 1
ATOM 1495 C C . MET A 1 190 ? 0.952 13.161 3.101 1.00 91.94 190 MET A C 1
ATOM 1497 O O . MET A 1 190 ? 1.292 13.596 2.006 1.00 91.94 190 MET A O 1
ATOM 1501 N N . THR A 1 191 ? 1.005 11.858 3.385 1.00 88.81 191 THR A N 1
ATOM 1502 C CA . THR A 1 191 ? 1.447 10.863 2.396 1.00 88.81 191 THR A CA 1
ATOM 1503 C C . THR A 1 191 ? 0.483 10.782 1.213 1.00 88.81 191 THR A C 1
ATOM 1505 O O . THR A 1 191 ? 0.913 10.833 0.059 1.00 88.81 191 THR A O 1
ATOM 1508 N N . PHE A 1 192 ? -0.821 10.691 1.481 1.00 87.56 192 PHE A N 1
ATOM 1509 C CA . PHE A 1 192 ? -1.829 10.541 0.434 1.00 87.56 192 PHE A CA 1
ATOM 1510 C C . PHE A 1 192 ? -1.938 11.794 -0.448 1.00 87.56 192 PHE A C 1
ATOM 1512 O O . PHE A 1 192 ? -1.758 11.718 -1.661 1.00 87.56 192 PHE A O 1
ATOM 1519 N N . TRP A 1 193 ? -2.168 12.968 0.145 1.00 87.31 193 TRP A N 1
ATOM 1520 C CA . TRP A 1 193 ? -2.318 14.201 -0.629 1.00 87.31 193 TRP A CA 1
ATOM 1521 C C . TRP A 1 193 ? -0.986 14.740 -1.138 1.00 87.31 193 TRP A C 1
ATOM 1523 O O . TRP A 1 193 ? -0.932 15.236 -2.259 1.00 87.31 193 TRP A O 1
ATOM 1533 N N . GLY A 1 194 ? 0.097 14.616 -0.368 1.00 82.94 194 GLY A N 1
ATOM 1534 C CA . GLY A 1 194 ? 1.422 15.079 -0.784 1.00 82.94 194 GLY A CA 1
ATOM 1535 C C . GLY A 1 194 ? 1.931 14.363 -2.035 1.00 82.94 194 GLY A C 1
ATOM 1536 O O . GLY A 1 194 ? 2.442 15.017 -2.943 1.00 82.94 194 GLY A O 1
ATOM 1537 N N . SER A 1 195 ? 1.720 13.045 -2.139 1.00 76.88 195 SER A N 1
ATOM 1538 C CA . SER A 1 195 ? 2.052 12.293 -3.359 1.00 76.88 195 SER A CA 1
ATOM 1539 C C . SER A 1 195 ? 1.195 12.719 -4.558 1.00 76.88 195 SER A C 1
ATOM 1541 O O . SER A 1 195 ? 1.728 12.902 -5.654 1.00 76.88 195 SER A O 1
ATOM 1543 N N . CYS A 1 196 ? -0.100 12.983 -4.349 1.00 77.19 196 CYS A N 1
ATOM 1544 C CA . CYS A 1 196 ? -0.980 13.508 -5.395 1.00 77.19 196 CYS A CA 1
ATOM 1545 C C . CYS A 1 196 ? -0.510 14.883 -5.901 1.00 77.19 196 CYS A C 1
ATOM 1547 O O . CYS A 1 196 ? -0.394 15.084 -7.109 1.00 77.19 196 CYS A O 1
ATOM 1549 N N . PHE A 1 197 ? -0.175 15.817 -5.005 1.00 73.44 197 PHE A N 1
ATOM 1550 C CA . PHE A 1 197 ? 0.319 17.142 -5.396 1.00 73.44 197 PHE A CA 1
ATOM 1551 C C . PHE A 1 197 ? 1.648 17.079 -6.157 1.00 73.44 197 P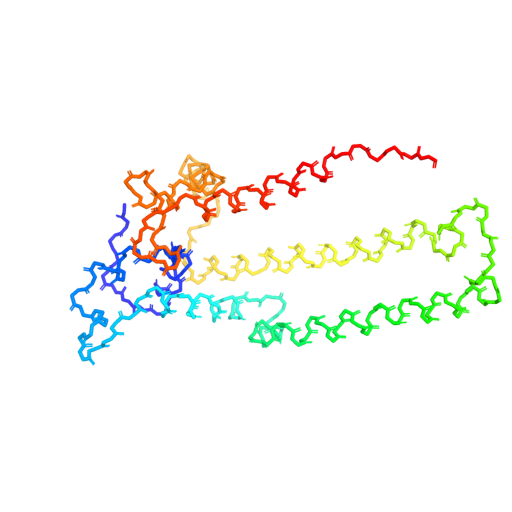HE A C 1
ATOM 1553 O O . PHE A 1 197 ? 1.807 17.805 -7.135 1.00 73.44 197 PHE A O 1
ATOM 1560 N N . ALA A 1 198 ? 2.571 16.195 -5.764 1.00 71.38 198 ALA A N 1
ATOM 1561 C CA . ALA A 1 198 ? 3.828 15.994 -6.486 1.00 71.38 198 ALA A CA 1
ATOM 1562 C C . ALA A 1 198 ? 3.596 15.470 -7.917 1.00 71.38 198 ALA A C 1
ATOM 1564 O O . ALA A 1 198 ? 4.245 15.926 -8.853 1.00 71.38 198 ALA A O 1
ATOM 1565 N N . SER A 1 199 ? 2.628 14.567 -8.108 1.00 64.00 199 SER A N 1
ATOM 1566 C CA . SER A 1 199 ? 2.299 14.011 -9.432 1.00 64.00 199 SER A CA 1
ATOM 1567 C C . SER A 1 199 ? 1.610 14.997 -10.388 1.00 64.00 199 SER A C 1
ATOM 1569 O O . SER A 1 199 ? 1.660 14.810 -11.600 1.00 64.00 199 SER A O 1
ATOM 1571 N N . LEU A 1 200 ? 0.988 16.055 -9.855 1.00 64.00 200 LEU A N 1
ATOM 1572 C CA . LEU A 1 200 ? 0.278 17.086 -10.625 1.00 64.00 200 LEU A CA 1
ATOM 1573 C C . LEU A 1 200 ? 1.171 18.277 -11.007 1.00 64.00 200 LEU A C 1
ATOM 1575 O O . LEU A 1 200 ? 0.691 19.225 -11.633 1.00 64.00 200 LEU A O 1
ATOM 1579 N N . GLN A 1 201 ? 2.454 18.263 -10.634 1.00 58.38 201 GLN A N 1
ATOM 1580 C CA . GLN A 1 201 ? 3.376 19.321 -11.030 1.00 58.38 201 GLN A CA 1
ATOM 1581 C C . GLN A 1 201 ? 3.642 19.244 -12.542 1.00 58.38 201 GLN A C 1
ATOM 1583 O O . GLN A 1 201 ? 4.078 18.200 -13.033 1.00 58.38 201 GLN A O 1
ATOM 1588 N N . PRO A 1 202 ? 3.406 20.330 -13.303 1.00 53.25 202 PRO A N 1
ATOM 1589 C CA . PRO A 1 202 ? 3.717 20.343 -14.722 1.00 53.25 202 PRO A CA 1
ATOM 1590 C C . PRO A 1 202 ? 5.223 20.155 -14.900 1.00 53.25 202 PRO A C 1
ATOM 1592 O O . PRO A 1 202 ? 6.022 20.958 -14.408 1.00 53.25 202 PRO A O 1
ATOM 1595 N N . GLN A 1 203 ? 5.609 19.093 -15.609 1.00 57.00 203 GLN A N 1
ATOM 1596 C CA . GLN A 1 203 ? 6.989 18.899 -16.028 1.00 57.00 203 GLN A CA 1
ATOM 1597 C C . GLN A 1 203 ? 7.352 20.046 -16.974 1.00 57.00 203 GLN A C 1
ATOM 1599 O O . GLN A 1 203 ? 6.943 20.064 -18.135 1.00 57.00 203 GLN A O 1
ATOM 1604 N N . ARG A 1 204 ? 8.101 21.036 -16.476 1.00 48.56 204 ARG A N 1
ATOM 1605 C CA . ARG A 1 204 ? 8.821 21.953 -17.359 1.00 48.56 204 ARG A CA 1
ATOM 1606 C C . ARG A 1 204 ? 9.879 21.120 -18.065 1.00 48.56 204 ARG A C 1
ATOM 1608 O O . ARG A 1 204 ? 10.908 20.817 -17.472 1.00 48.56 204 ARG A O 1
ATOM 1615 N N . GLN A 1 205 ? 9.591 20.727 -19.301 1.00 46.66 205 GLN A N 1
ATOM 1616 C CA . GLN A 1 205 ? 10.629 20.294 -20.222 1.00 46.66 205 GLN A CA 1
ATOM 1617 C C . GLN A 1 205 ? 11.596 21.473 -20.379 1.00 46.66 205 GLN A C 1
ATOM 1619 O O . GLN A 1 205 ? 11.183 22.554 -20.805 1.00 46.66 205 GLN A O 1
ATOM 1624 N N . GLN A 1 206 ? 12.826 21.290 -19.900 1.00 41.78 206 GLN A N 1
ATOM 1625 C CA . GLN A 1 206 ? 13.971 22.116 -20.271 1.00 41.78 206 GLN A CA 1
ATOM 1626 C C . GLN A 1 206 ? 14.627 21.478 -21.485 1.00 41.78 206 GLN A C 1
ATOM 1628 O O . GLN A 1 206 ? 14.743 20.230 -21.474 1.00 41.78 206 GLN A O 1
#

Secondary structure (DSSP, 8-state):
--------HHHHHHHHHH----SHHHHT-TTSTTSTT---HHHHHHHHHHHHHHHH-SSGGGHHHHHTHHHHHHHHHHHHHHHHHHHHHHHHGGGGGS--TTGGGGTS-HHHHHHHHHHHHHHHHHHHHHHHHHHHHHTTPPPGGGS-HHHHHHHHHHHHTTGGGSTTTTS-B--SSSS-BSHHHHHHHHHHHHHHHHHTS-----

Sequence (206 aa):
MELRLEFNSDDLDYLSNLCHNCGACYHNCQYAKPHEFELNVPGAMAELREESYAQYAWPSFMGSAFKNNGLWVTSALLVLVTAFMVLGAYFTGDSFFQVHDNAFYGVISHNVMVGIFGTVALFVAIAMVMSIVNFWKVMRLPAPWKLDWGLVAKGVKDGLTLKYLDGGNGQGCSYPSEKPSMARRYFHQMTFWGSCFASLQPQRQQ

pLDDT: mean 87.11, std 9.24, range [41.78, 97.06]

InterPro domains:
  IPR012830 Citrate utilization protein B [PF27541] (93-198)